Protein AF-A0A023B548-F1 (afdb_monomer)

Organism: Gregarina niphandrodes (NCBI:txid110365)

Solvent-accessible surface area (backbone atoms only — not comparable to full-atom values): 11388 Å² total; per-residue (Å²): 105,45,75,77,64,44,66,52,76,64,83,77,36,46,68,34,33,36,35,32,27,33,96,83,64,77,32,42,48,34,30,40,35,30,14,41,60,71,38,42,49,51,53,51,56,29,46,78,71,45,57,55,32,102,71,49,67,83,76,38,77,84,58,65,47,53,70,61,72,40,35,36,44,53,30,62,49,58,72,97,67,68,77,38,70,66,20,54,47,48,51,50,46,54,52,49,54,48,48,50,67,44,35,72,84,51,84,42,44,70,53,48,25,47,49,29,36,55,26,68,77,36,43,42,74,49,47,61,51,49,54,57,52,47,64,69,64,62,93,56,61,70,87,78,53,76,73,72,28,60,74,48,74,44,73,68,53,73,71,52,54,54,52,42,69,74,71,53,52,77,81,48,56,84,64,54,77,79,77,77,78,79,82,69,87,74,71,85,78,82,82,83,83,133

Foldseek 3Di:
DALVLDQDDQPQWDWKKFWWAFPVRLQIWIKTFTFHPVLVVVLVVCLVVVVLPPPNLVPCVVCLCSNVVRTSAIATDQPPNVDSPVNLLLVLVSLLVVVCVSCVVCPSQVSSQVRCCQHNVGGSVVSVVVNVCQCPPPPNPSVPTGHITGNDMGHDDPVRLVVCVVDGDPVCVVNRDDDDPPPPPPPVPPPDDD

Structure (mmCIF, N/CA/C/O backbone):
data_AF-A0A023B548-F1
#
_entry.id   AF-A0A023B548-F1
#
loop_
_atom_site.group_PDB
_atom_site.id
_atom_site.type_symbol
_atom_site.label_atom_id
_atom_site.label_alt_id
_atom_site.label_comp_id
_atom_site.label_asym_id
_atom_site.label_entity_id
_atom_site.label_seq_id
_atom_site.pdbx_PDB_ins_code
_atom_site.Cartn_x
_atom_site.Cartn_y
_atom_site.Cartn_z
_atom_site.occupancy
_atom_site.B_iso_or_equiv
_atom_site.auth_seq_id
_atom_site.auth_comp_id
_atom_site.auth_asym_id
_atom_site.auth_atom_id
_atom_site.pdbx_PDB_model_num
ATOM 1 N N . MET A 1 1 ? -2.877 -6.926 -6.737 1.00 80.69 1 MET A N 1
ATOM 2 C CA . MET A 1 1 ? -3.415 -7.750 -7.841 1.00 80.69 1 MET A CA 1
ATOM 3 C C . MET A 1 1 ? -2.734 -9.105 -7.750 1.00 80.69 1 MET A C 1
ATOM 5 O O . MET A 1 1 ? -1.600 -9.121 -7.300 1.00 80.69 1 MET A O 1
ATOM 9 N N . ASN A 1 2 ? -3.386 -10.214 -8.094 1.00 77.44 2 ASN A N 1
ATOM 10 C CA . ASN A 1 2 ? -2.701 -11.510 -8.198 1.00 77.44 2 ASN A CA 1
ATOM 11 C C . ASN A 1 2 ? -2.205 -11.763 -9.638 1.00 77.44 2 ASN A C 1
ATOM 13 O O . ASN A 1 2 ? -2.605 -11.056 -10.560 1.00 77.44 2 ASN A O 1
ATOM 17 N N . ALA A 1 3 ? -1.441 -12.837 -9.847 1.00 77.06 3 ALA A N 1
ATOM 18 C CA . ALA A 1 3 ? -0.967 -13.281 -11.167 1.00 77.06 3 ALA A CA 1
ATOM 19 C C . ALA A 1 3 ? -2.068 -13.804 -12.129 1.00 77.06 3 ALA A C 1
ATOM 21 O O . ALA A 1 3 ? -1.789 -14.544 -13.065 1.00 77.06 3 ALA A O 1
ATOM 22 N N . SER A 1 4 ? -3.339 -13.464 -11.891 1.00 82.19 4 SER A N 1
ATOM 23 C CA . SER A 1 4 ? -4.451 -13.703 -12.821 1.00 82.19 4 SER A CA 1
ATOM 24 C C . SER A 1 4 ? -5.255 -12.421 -13.084 1.00 82.19 4 SER A C 1
ATOM 26 O O . SER A 1 4 ? -6.464 -12.491 -13.303 1.00 82.19 4 SER A O 1
ATOM 28 N N . GLY A 1 5 ? -4.626 -11.249 -12.936 1.00 79.94 5 GLY A N 1
ATOM 29 C CA . GLY A 1 5 ? -5.240 -9.937 -13.160 1.00 79.94 5 GLY A CA 1
ATOM 30 C C . GLY A 1 5 ? -6.283 -9.494 -12.131 1.00 79.94 5 GLY A C 1
ATOM 31 O O . GLY A 1 5 ? -6.860 -8.417 -12.259 1.00 79.94 5 GLY A O 1
ATOM 32 N N . MET A 1 6 ? -6.564 -10.292 -11.097 1.00 84.38 6 MET A N 1
ATOM 33 C CA . MET A 1 6 ? -7.682 -10.036 -10.190 1.00 84.38 6 MET A CA 1
ATOM 34 C C . MET A 1 6 ? -7.261 -9.183 -8.989 1.00 84.38 6 MET A C 1
ATOM 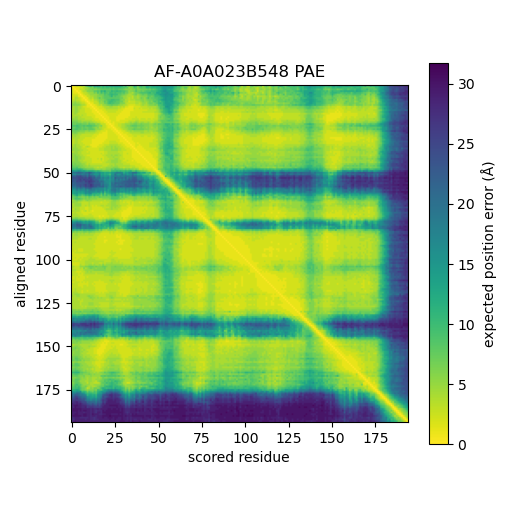36 O O . MET A 1 6 ? -6.262 -9.439 -8.307 1.00 84.38 6 MET A O 1
ATOM 40 N N . GLN A 1 7 ? -8.080 -8.180 -8.674 1.00 82.56 7 GLN A N 1
ATOM 41 C CA . GLN A 1 7 ? -8.043 -7.508 -7.376 1.00 82.56 7 GLN A CA 1
ATOM 42 C C . GLN A 1 7 ? -8.870 -8.310 -6.346 1.00 82.56 7 GLN A C 1
ATOM 44 O O . GLN A 1 7 ? -9.991 -8.714 -6.668 1.00 82.56 7 GLN A O 1
ATOM 49 N N . PRO A 1 8 ? -8.383 -8.540 -5.107 1.00 83.25 8 PRO A N 1
ATOM 50 C CA . PRO A 1 8 ? -9.154 -9.270 -4.099 1.00 83.25 8 PRO A CA 1
ATOM 51 C C . PRO A 1 8 ? -10.464 -8.551 -3.703 1.00 83.25 8 PRO A C 1
ATOM 53 O O . PRO A 1 8 ? -10.542 -7.319 -3.761 1.00 83.25 8 PRO A O 1
ATOM 56 N N . PRO A 1 9 ? -11.508 -9.290 -3.279 1.00 84.56 9 PRO A N 1
ATOM 57 C CA . PRO A 1 9 ? -12.831 -8.724 -3.027 1.00 84.56 9 PRO A CA 1
ATOM 58 C C . PRO A 1 9 ? -12.882 -7.883 -1.744 1.00 84.56 9 PRO A C 1
ATOM 60 O O . PRO A 1 9 ? -12.532 -8.351 -0.661 1.00 84.56 9 PRO A O 1
ATOM 63 N N . ILE A 1 10 ? -13.422 -6.667 -1.859 1.00 85.56 10 ILE A N 1
ATOM 64 C CA . ILE A 1 10 ? -13.516 -5.680 -0.768 1.00 85.56 10 ILE A CA 1
ATOM 65 C C . ILE A 1 10 ? -14.596 -5.989 0.289 1.00 85.56 10 ILE A C 1
ATOM 67 O O . ILE A 1 10 ? -14.531 -5.504 1.419 1.00 85.56 10 ILE A O 1
ATOM 71 N N . ARG A 1 11 ? -15.603 -6.811 -0.042 1.00 83.31 11 ARG A N 1
ATOM 72 C CA . ARG A 1 11 ? -16.736 -7.094 0.858 1.00 83.31 11 ARG A CA 1
ATOM 73 C C . ARG A 1 11 ? -16.274 -7.872 2.094 1.00 83.31 11 ARG A C 1
ATOM 75 O O . ARG A 1 11 ? -15.809 -9.001 1.979 1.00 83.31 11 ARG A O 1
ATOM 82 N N . GLY A 1 12 ? -16.485 -7.300 3.280 1.00 82.56 12 GLY A N 1
ATOM 83 C CA . GLY A 1 12 ? -16.121 -7.925 4.559 1.00 82.56 12 GLY A CA 1
ATOM 84 C C . GLY A 1 12 ? -14.680 -7.665 5.015 1.00 82.56 12 GLY A C 1
ATOM 85 O O . GLY A 1 12 ? -14.286 -8.169 6.072 1.00 82.56 12 GLY A O 1
ATOM 86 N N . CYS A 1 13 ? -13.919 -6.859 4.268 1.00 89.81 13 CYS A N 1
ATOM 87 C CA . CYS A 1 13 ? -12.628 -6.354 4.715 1.00 89.81 13 CYS A CA 1
ATOM 88 C C . CYS A 1 13 ? -12.755 -5.483 5.974 1.00 89.81 13 CYS A C 1
ATOM 90 O O . CYS A 1 13 ? -13.780 -4.85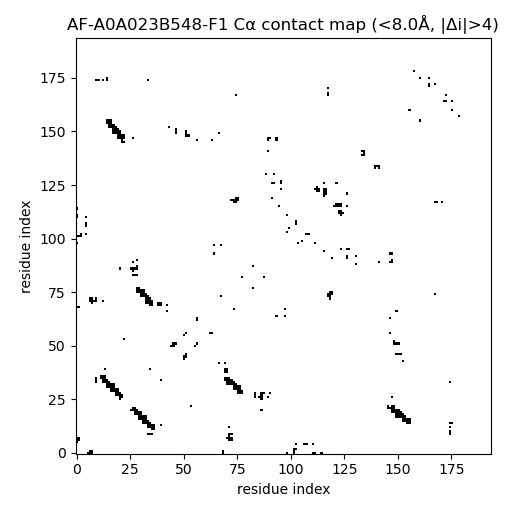5 6.232 1.00 89.81 13 CYS A O 1
ATOM 92 N N . GLN A 1 14 ? -11.680 -5.444 6.753 1.00 89.81 14 GLN A N 1
ATOM 93 C CA . GLN A 1 14 ? -11.435 -4.411 7.754 1.00 89.81 14 GLN A CA 1
ATOM 94 C C . GLN A 1 14 ? -10.556 -3.332 7.129 1.00 89.81 14 GLN A C 1
ATOM 96 O O . GLN A 1 14 ? -9.673 -3.657 6.334 1.00 89.81 14 GLN A O 1
ATOM 101 N N . VAL A 1 15 ? -10.777 -2.077 7.518 1.00 90.44 15 VAL A N 1
ATOM 102 C CA . VAL A 1 15 ? -9.909 -0.951 7.162 1.00 90.44 15 VAL A CA 1
ATOM 103 C C . VAL A 1 15 ? -9.006 -0.622 8.352 1.00 90.44 15 VAL A C 1
ATOM 105 O O . VAL A 1 15 ? -9.476 -0.527 9.490 1.00 90.44 15 VAL A O 1
ATOM 108 N N . MET A 1 16 ? -7.709 -0.470 8.097 1.00 91.94 16 MET A N 1
ATOM 109 C CA . MET A 1 16 ? -6.708 -0.021 9.069 1.00 91.94 16 MET A CA 1
ATOM 110 C C . MET A 1 16 ? -5.750 0.981 8.427 1.00 91.94 16 MET A C 1
ATOM 112 O O . MET A 1 16 ? -5.635 1.043 7.206 1.00 91.94 16 MET A O 1
ATOM 116 N N . LEU A 1 17 ? -5.039 1.733 9.261 1.00 93.00 17 LEU A N 1
ATOM 117 C CA . LEU A 1 17 ? -3.876 2.510 8.867 1.00 93.00 17 LEU A CA 1
ATOM 118 C C . LEU A 1 17 ? -2.614 1.728 9.243 1.00 93.00 17 LEU A C 1
ATOM 120 O O . LEU A 1 17 ? -2.437 1.357 10.405 1.00 93.00 17 LEU A O 1
ATOM 124 N N . LEU A 1 18 ? -1.737 1.496 8.273 1.00 92.25 18 LEU A N 1
ATOM 125 C CA . LEU A 1 18 ? -0.375 1.017 8.486 1.00 92.25 18 LEU A CA 1
ATOM 126 C C . LEU A 1 18 ? 0.587 2.203 8.428 1.00 92.25 18 LEU A C 1
ATOM 128 O O . LEU A 1 18 ? 0.431 3.079 7.578 1.00 92.25 18 LEU A O 1
ATOM 132 N N . SER A 1 19 ? 1.610 2.202 9.280 1.00 91.25 19 SER A N 1
ATOM 133 C CA . SER A 1 19 ? 2.809 3.019 9.063 1.00 91.25 19 SER A CA 1
ATOM 134 C C . SER A 1 19 ? 3.927 2.112 8.572 1.00 91.25 19 SER A C 1
ATOM 136 O O . SER A 1 19 ? 4.160 1.042 9.145 1.00 91.25 19 SER A O 1
ATOM 138 N N . LEU A 1 20 ? 4.607 2.539 7.514 1.00 90.12 20 LEU A N 1
ATOM 139 C CA . LEU A 1 20 ? 5.734 1.830 6.930 1.00 90.12 20 LEU A CA 1
ATOM 140 C C . LEU A 1 20 ? 7.000 2.673 7.062 1.00 90.12 20 LEU A C 1
ATOM 142 O O . LEU A 1 20 ? 6.945 3.902 6.946 1.00 90.12 20 LEU A O 1
ATOM 146 N N . SER A 1 21 ? 8.144 2.017 7.257 1.00 87.75 21 SER A N 1
ATOM 147 C CA . SER A 1 21 ? 9.435 2.695 7.177 1.00 87.75 21 SER A CA 1
ATOM 148 C C . SER A 1 21 ? 10.571 1.850 6.613 1.00 87.75 21 SER A C 1
ATOM 150 O O . SER A 1 21 ? 10.512 0.618 6.598 1.00 87.75 21 SER A O 1
ATOM 152 N N . ASP A 1 22 ? 11.629 2.532 6.180 1.00 84.75 22 ASP A N 1
ATOM 153 C CA . ASP A 1 22 ? 12.922 1.911 5.906 1.00 84.75 22 ASP A CA 1
ATOM 154 C C . ASP A 1 22 ? 13.722 1.670 7.202 1.00 84.75 22 ASP A C 1
ATOM 156 O O . ASP A 1 22 ? 13.307 2.028 8.312 1.00 84.75 22 ASP A O 1
ATOM 160 N N . ARG A 1 23 ? 14.883 1.017 7.070 1.00 79.25 23 ARG A N 1
ATOM 161 C CA . ARG A 1 23 ? 15.700 0.558 8.207 1.00 79.25 23 ARG A CA 1
ATOM 162 C C . ARG A 1 23 ? 16.244 1.683 9.094 1.00 79.25 23 ARG A C 1
ATOM 164 O O . ARG A 1 23 ? 16.473 1.436 10.284 1.00 79.25 23 ARG A O 1
ATOM 171 N N . THR A 1 24 ? 16.480 2.866 8.519 1.00 80.81 24 THR A N 1
ATOM 172 C CA . THR A 1 24 ? 17.022 4.060 9.193 1.00 80.81 24 THR A CA 1
ATOM 173 C C . THR A 1 24 ? 15.933 4.935 9.802 1.00 80.81 24 THR A C 1
ATOM 175 O O . THR A 1 24 ? 16.262 5.834 10.568 1.00 80.81 24 THR A O 1
ATOM 178 N N . GLU A 1 25 ? 14.657 4.658 9.508 1.00 82.88 25 GLU A N 1
ATOM 179 C CA . GLU A 1 25 ? 13.505 5.462 9.929 1.00 82.88 25 GLU A CA 1
ATOM 180 C C . GLU A 1 25 ? 13.495 6.901 9.376 1.00 82.88 25 GLU A C 1
ATOM 182 O O . GLU A 1 25 ? 12.694 7.729 9.804 1.00 82.88 25 GLU A O 1
ATOM 187 N N . GLU A 1 26 ? 14.323 7.182 8.370 1.00 83.75 26 GLU A N 1
ATOM 188 C CA . GLU A 1 26 ? 14.269 8.411 7.569 1.00 83.75 26 GLU A CA 1
ATOM 189 C C . GLU A 1 26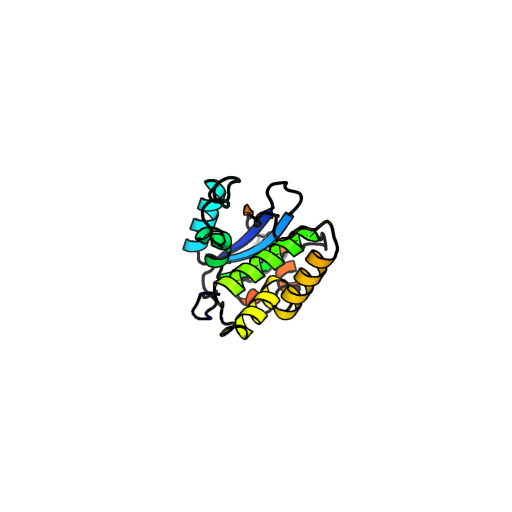 ? 13.115 8.310 6.562 1.00 83.75 26 GLU A C 1
ATOM 191 O O . GLU A 1 26 ? 12.306 9.225 6.399 1.00 83.75 26 GLU A O 1
ATOM 196 N N . ALA A 1 27 ? 13.051 7.155 5.896 1.00 87.62 27 ALA A N 1
ATOM 197 C CA . ALA A 1 27 ? 11.981 6.704 5.034 1.00 87.62 27 ALA A CA 1
ATOM 198 C C . ALA A 1 27 ? 10.683 6.425 5.808 1.00 87.62 27 ALA A C 1
ATOM 200 O O . ALA A 1 27 ? 10.592 5.322 6.329 1.00 87.62 27 ALA A O 1
ATOM 201 N N . LYS A 1 28 ? 9.696 7.330 5.923 1.00 89.56 28 LYS A N 1
ATOM 202 C CA . LYS A 1 28 ? 8.400 7.039 6.590 1.00 89.56 28 LYS A CA 1
ATOM 203 C C . LYS A 1 28 ? 7.197 7.438 5.740 1.00 89.56 28 LYS A C 1
ATOM 205 O O . LYS A 1 28 ? 7.160 8.550 5.229 1.00 89.56 28 LYS A O 1
ATOM 210 N N . VAL A 1 29 ? 6.202 6.554 5.644 1.00 91.94 29 VAL A N 1
ATOM 211 C CA . VAL A 1 29 ? 4.898 6.797 4.992 1.00 91.94 29 VAL A CA 1
ATOM 212 C C . VAL A 1 29 ? 3.770 6.106 5.756 1.00 91.94 29 VAL A C 1
ATOM 214 O O . VAL A 1 29 ? 4.013 5.227 6.587 1.00 91.94 29 VAL A O 1
ATOM 217 N N . GLN A 1 30 ? 2.526 6.462 5.443 1.00 93.25 30 GLN A N 1
ATOM 218 C CA . GLN A 1 30 ? 1.343 5.747 5.914 1.00 93.25 30 GLN A CA 1
ATOM 219 C C . GLN A 1 30 ? 0.515 5.232 4.736 1.00 93.25 30 GLN A C 1
ATOM 221 O O . GLN A 1 30 ? 0.486 5.833 3.664 1.00 93.25 30 GLN A O 1
ATOM 226 N N . PHE A 1 31 ? -0.169 4.112 4.947 1.00 93.38 31 PHE A N 1
ATOM 227 C CA . PHE A 1 31 ? -1.124 3.538 4.005 1.00 93.38 31 PHE A CA 1
ATOM 228 C C . PHE A 1 31 ? -2.415 3.198 4.736 1.00 93.38 31 PHE A C 1
ATOM 230 O O . PHE A 1 31 ? -2.398 2.447 5.712 1.00 93.38 31 PHE A O 1
ATOM 237 N N . VAL A 1 32 ? -3.547 3.689 4.239 1.00 93.19 32 VAL A N 1
ATOM 238 C CA . VAL A 1 32 ? -4.831 3.061 4.550 1.00 93.19 32 VAL A CA 1
ATOM 239 C C . VAL A 1 32 ? -4.901 1.765 3.750 1.00 93.19 32 VAL A C 1
ATOM 241 O O . VAL A 1 32 ? -4.629 1.746 2.551 1.00 93.19 32 VAL A O 1
ATOM 244 N N . VAL A 1 33 ? -5.242 0.666 4.414 1.00 93.00 33 VAL A N 1
ATOM 245 C CA .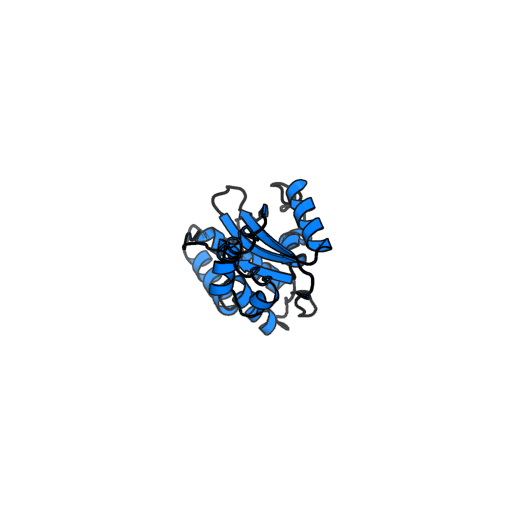 VAL A 1 33 ? -5.352 -0.660 3.803 1.00 93.00 33 VAL A CA 1
ATOM 246 C C . VAL A 1 33 ? -6.695 -1.290 4.130 1.00 93.00 33 VAL A C 1
ATOM 248 O O . VAL A 1 33 ? -7.197 -1.173 5.249 1.00 93.00 33 VAL A O 1
ATOM 251 N N . ALA A 1 34 ? -7.264 -1.993 3.156 1.00 92.31 34 ALA A N 1
ATOM 252 C CA . ALA A 1 34 ? -8.455 -2.807 3.328 1.00 92.31 34 ALA A CA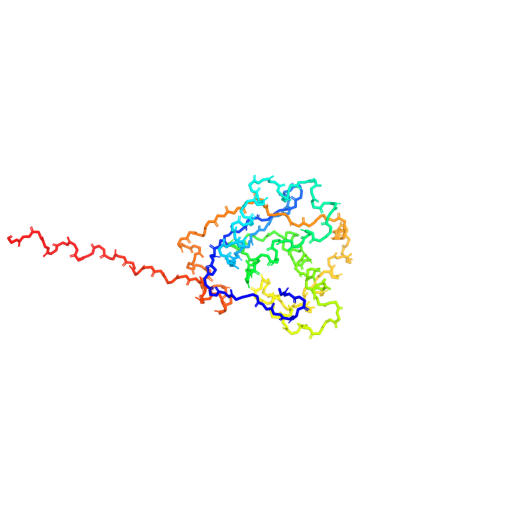 1
ATOM 253 C C . ALA A 1 34 ? -8.102 -4.271 3.073 1.00 92.31 34 ALA A C 1
ATOM 255 O O . ALA A 1 34 ? -7.708 -4.626 1.962 1.00 92.31 34 ALA A O 1
ATOM 256 N N . ALA A 1 35 ? -8.259 -5.130 4.080 1.00 90.94 35 ALA A N 1
ATOM 257 C CA . ALA A 1 35 ? -7.941 -6.554 3.977 1.00 90.94 35 ALA A CA 1
ATOM 258 C C . ALA A 1 35 ? -8.995 -7.429 4.663 1.00 90.94 35 ALA A C 1
ATOM 260 O O . ALA A 1 35 ? -9.585 -7.056 5.680 1.00 90.94 35 ALA A O 1
ATOM 261 N N . GLN A 1 36 ? -9.214 -8.626 4.121 1.00 89.81 36 GLN A N 1
ATOM 262 C CA . GLN A 1 36 ? -10.108 -9.631 4.700 1.00 89.81 36 GLN A CA 1
ATOM 263 C C . GLN A 1 36 ? -9.661 -9.996 6.122 1.00 89.81 36 GLN A C 1
ATOM 265 O O . GLN A 1 36 ? -8.467 -10.149 6.366 1.00 89.81 36 GLN A O 1
ATOM 270 N N . LYS A 1 37 ? -10.596 -10.202 7.064 1.00 88.56 37 LYS A N 1
ATOM 271 C CA . LYS A 1 37 ? -10.291 -10.362 8.510 1.00 88.56 37 LYS A CA 1
ATOM 272 C C . LYS A 1 37 ? -9.161 -11.361 8.823 1.00 88.56 37 LYS A C 1
ATOM 274 O O . LYS A 1 37 ? -8.341 -11.124 9.706 1.00 88.56 37 LYS A O 1
ATOM 279 N N . LYS A 1 38 ? -9.093 -12.475 8.082 1.00 89.00 38 LYS A N 1
ATOM 280 C CA . LYS A 1 38 ? -8.044 -13.504 8.221 1.00 89.00 38 LYS A CA 1
ATOM 281 C C . LYS A 1 38 ? -6.668 -13.028 7.724 1.00 89.00 38 LYS A C 1
ATOM 283 O O . LYS A 1 38 ? -5.664 -13.366 8.342 1.00 89.00 38 LYS A O 1
ATOM 288 N N . ALA A 1 39 ? -6.630 -12.255 6.641 1.00 87.25 39 ALA A N 1
ATOM 289 C CA . ALA A 1 39 ? -5.417 -11.645 6.097 1.00 87.25 39 ALA A CA 1
ATOM 290 C C . ALA A 1 39 ? -4.937 -10.486 6.989 1.00 87.25 39 ALA A C 1
ATOM 292 O O . ALA A 1 39 ? -3.765 -10.428 7.345 1.00 87.25 39 ALA A O 1
ATOM 293 N N . MET A 1 40 ? -5.862 -9.649 7.476 1.00 88.06 40 MET A N 1
ATOM 294 C CA . MET A 1 40 ? -5.552 -8.584 8.436 1.00 88.06 40 MET A CA 1
ATOM 295 C C . MET A 1 40 ? -4.961 -9.144 9.741 1.00 88.06 40 MET A C 1
ATOM 297 O O . MET A 1 40 ? -3.958 -8.630 10.228 1.00 88.06 40 MET A O 1
ATOM 301 N N . LYS A 1 41 ? -5.508 -10.252 10.273 1.00 88.06 41 LYS A N 1
ATOM 302 C CA . LYS A 1 41 ? -4.936 -10.935 11.448 1.00 88.06 41 LYS A CA 1
ATOM 303 C C . LYS A 1 41 ? -3.523 -11.474 11.189 1.00 88.06 41 LYS A C 1
ATOM 305 O O . LYS A 1 41 ? -2.672 -11.323 12.056 1.00 88.06 41 LYS A O 1
ATOM 310 N N . LYS A 1 42 ? -3.253 -12.058 10.010 1.00 85.44 42 LYS A N 1
ATOM 311 C CA . LYS A 1 42 ? -1.887 -12.463 9.623 1.00 85.44 42 LYS A CA 1
ATOM 312 C C . LYS A 1 42 ? -0.928 -11.271 9.612 1.00 85.44 42 LYS A C 1
ATOM 314 O O . LYS A 1 42 ? 0.169 -11.393 10.140 1.00 85.44 42 LYS A O 1
ATOM 319 N N . LEU A 1 43 ? -1.340 -10.149 9.019 1.00 84.12 43 LEU A N 1
ATOM 320 C CA . LEU A 1 43 ? -0.520 -8.941 8.906 1.00 84.12 43 LEU A CA 1
ATOM 321 C C . LEU A 1 43 ? -0.205 -8.357 10.291 1.00 84.12 43 LEU A C 1
ATOM 323 O O . LEU A 1 43 ? 0.954 -8.071 10.572 1.00 84.12 43 LEU A O 1
ATOM 327 N N . ILE A 1 44 ? -1.200 -8.274 11.181 1.00 85.19 44 ILE A N 1
ATOM 328 C CA . ILE A 1 44 ? -1.012 -7.892 12.592 1.00 85.19 44 ILE A CA 1
ATOM 329 C C . ILE A 1 44 ? -0.013 -8.830 13.281 1.00 85.19 44 ILE A C 1
ATOM 331 O O . ILE A 1 44 ? 1.004 -8.366 13.789 1.00 85.19 44 ILE A O 1
ATOM 335 N N . GLU A 1 45 ? -0.238 -10.147 13.220 1.00 85.50 45 GLU A N 1
ATOM 336 C CA . GLU A 1 45 ? 0.669 -11.137 13.815 1.00 85.50 45 GLU A CA 1
ATOM 337 C C . GLU A 1 45 ? 2.094 -11.070 13.234 1.00 85.50 45 GLU A C 1
ATOM 339 O O . GLU A 1 45 ? 3.054 -11.393 13.932 1.00 85.50 45 GLU A O 1
ATOM 344 N N . ALA A 1 46 ? 2.250 -10.674 11.967 1.00 80.00 46 ALA A N 1
ATOM 345 C CA . ALA A 1 46 ? 3.548 -10.477 11.328 1.00 80.00 46 ALA A CA 1
ATOM 346 C C . ALA A 1 46 ? 4.247 -9.192 11.806 1.00 80.00 46 ALA A C 1
ATOM 348 O O . ALA A 1 46 ? 5.462 -9.212 11.985 1.00 80.00 46 ALA A O 1
ATOM 349 N N . VAL A 1 47 ? 3.520 -8.105 12.087 1.00 80.69 47 VAL A N 1
ATOM 350 C CA . VAL A 1 47 ? 4.100 -6.916 12.742 1.00 80.69 47 VAL A CA 1
ATOM 351 C C . VAL A 1 47 ? 4.504 -7.251 14.183 1.00 80.69 47 VAL A C 1
ATOM 353 O O . VAL A 1 47 ? 5.661 -7.063 14.553 1.00 80.69 47 VAL A O 1
ATOM 356 N N . GLU A 1 48 ? 3.593 -7.826 14.976 1.00 81.81 48 GLU A N 1
ATOM 357 C CA . GLU A 1 48 ? 3.803 -8.142 16.401 1.00 81.81 48 GLU A CA 1
ATOM 358 C C . GLU A 1 48 ? 4.990 -9.088 16.651 1.00 81.81 48 GLU A C 1
ATOM 360 O O . GLU A 1 48 ? 5.746 -8.904 17.604 1.00 81.81 48 GLU A O 1
ATOM 365 N N . LYS A 1 49 ? 5.183 -10.099 15.793 1.00 77.12 49 LYS A N 1
ATOM 366 C CA . LYS A 1 49 ? 6.286 -11.073 15.914 1.00 77.12 49 LYS A CA 1
ATOM 367 C C . LYS A 1 49 ? 7.613 -10.573 15.335 1.00 77.12 49 LYS A C 1
ATOM 369 O O . LYS A 1 49 ? 8.597 -11.309 15.375 1.00 77.12 49 LYS A O 1
ATOM 374 N N . GLY A 1 50 ? 7.650 -9.379 14.741 1.00 66.50 50 GLY A N 1
ATOM 375 C CA . GLY A 1 50 ? 8.803 -8.928 13.964 1.00 66.50 50 GLY A CA 1
ATOM 376 C C . GLY A 1 50 ? 9.035 -9.763 12.696 1.00 66.50 50 GLY A C 1
ATOM 377 O O . GLY A 1 50 ? 10.175 -9.959 12.288 1.00 66.50 50 GLY A O 1
ATOM 378 N N . GLY A 1 51 ? 7.975 -10.251 12.050 1.00 53.94 51 GLY A N 1
ATOM 379 C CA . GLY A 1 51 ? 8.042 -10.881 10.726 1.00 53.94 51 GLY A CA 1
ATOM 380 C C . GLY A 1 51 ? 8.591 -9.935 9.651 1.00 53.94 51 GLY A C 1
ATOM 381 O O . GLY A 1 51 ? 9.351 -10.371 8.792 1.00 53.94 51 GLY A O 1
ATOM 382 N N . PHE A 1 52 ? 8.321 -8.630 9.778 1.00 56.78 52 PHE A N 1
ATOM 383 C CA . PHE A 1 52 ? 8.939 -7.556 8.983 1.00 56.78 52 PHE A CA 1
ATOM 384 C C . PHE A 1 52 ? 10.232 -6.982 9.613 1.00 56.78 52 PHE A C 1
ATOM 386 O O . PHE A 1 52 ? 10.650 -5.878 9.274 1.00 56.78 52 PHE A O 1
ATOM 393 N N . SER A 1 53 ? 10.855 -7.675 10.576 1.00 48.59 53 SER A N 1
ATOM 394 C CA . SER A 1 53 ? 12.050 -7.175 11.276 1.00 48.59 53 SER A CA 1
ATOM 395 C C . SER A 1 53 ? 13.279 -7.088 10.364 1.00 48.59 53 SER A C 1
ATOM 397 O O . SER A 1 53 ? 13.399 -7.801 9.368 1.00 48.59 53 SER A O 1
ATOM 399 N N . LYS A 1 54 ? 14.247 -6.255 10.773 1.00 48.59 54 LYS A N 1
ATOM 400 C CA . LYS A 1 54 ? 15.468 -5.815 10.060 1.00 48.59 54 LYS A CA 1
ATOM 401 C C . LYS A 1 54 ? 16.494 -6.934 9.731 1.00 48.59 54 LYS A C 1
ATOM 403 O O . LYS A 1 54 ? 17.684 -6.660 9.599 1.00 48.59 54 LYS A O 1
ATOM 408 N N . LYS A 1 55 ? 16.063 -8.200 9.658 1.00 39.88 55 LYS A N 1
ATOM 409 C CA . LYS A 1 55 ? 16.845 -9.390 9.267 1.00 39.88 55 LYS A CA 1
ATOM 410 C C . LYS A 1 55 ? 16.092 -10.406 8.393 1.00 39.88 55 LYS A C 1
ATOM 412 O O . LYS A 1 55 ? 16.762 -11.229 7.780 1.00 39.88 55 LYS A O 1
ATOM 417 N N . SER A 1 56 ? 14.756 -10.402 8.339 1.00 41.47 56 SER A N 1
ATOM 418 C CA . SER A 1 56 ? 13.984 -11.388 7.555 1.00 41.47 56 SER A CA 1
ATOM 419 C C . SER A 1 56 ? 13.844 -10.983 6.086 1.00 41.47 56 SER A C 1
ATOM 421 O O . SER A 1 56 ? 14.110 -11.791 5.203 1.00 41.47 56 SER A O 1
ATOM 423 N N . ALA A 1 57 ? 13.520 -9.714 5.822 1.00 43.09 57 ALA A N 1
ATOM 424 C CA . ALA A 1 57 ? 13.280 -9.175 4.476 1.00 43.09 57 ALA A CA 1
ATOM 425 C C . ALA A 1 57 ? 14.508 -9.163 3.531 1.00 43.09 57 ALA A C 1
ATOM 427 O O . ALA A 1 57 ? 14.376 -8.792 2.370 1.00 43.09 57 ALA A O 1
ATOM 428 N N . LEU A 1 58 ? 15.693 -9.556 4.015 1.00 38.41 58 LEU A N 1
ATOM 429 C CA . LEU A 1 58 ? 16.941 -9.652 3.241 1.00 38.41 58 LEU A CA 1
ATOM 430 C C . LEU A 1 58 ? 17.266 -11.079 2.755 1.00 38.41 58 LEU A C 1
ATOM 432 O O . LEU A 1 58 ? 18.293 -11.272 2.112 1.00 38.41 58 LEU A O 1
ATOM 436 N N . LEU A 1 59 ? 16.456 -12.085 3.109 1.00 40.66 59 LEU A N 1
ATOM 437 C CA . LEU A 1 59 ? 16.767 -13.507 2.880 1.00 40.66 59 LEU A CA 1
ATOM 438 C C . LEU A 1 59 ? 15.659 -14.283 2.149 1.00 40.66 59 LEU A C 1
ATOM 440 O O . LEU A 1 59 ? 15.777 -15.494 1.982 1.00 40.66 59 LEU A O 1
ATOM 444 N N . ASP A 1 60 ? 14.573 -13.613 1.766 1.00 53.12 60 ASP A N 1
ATOM 445 C CA . ASP A 1 60 ? 13.331 -14.260 1.341 1.00 53.12 60 ASP A CA 1
ATOM 446 C C . ASP A 1 60 ? 12.579 -13.333 0.367 1.00 53.12 60 ASP A C 1
ATOM 448 O O . ASP A 1 60 ? 11.729 -12.536 0.769 1.00 53.12 60 ASP A O 1
ATOM 452 N N . GLU A 1 61 ? 12.964 -13.366 -0.915 1.00 54.50 61 GLU A N 1
ATOM 453 C CA . GLU A 1 61 ? 12.434 -12.452 -1.943 1.00 54.50 61 GLU A CA 1
ATOM 454 C C . GLU A 1 61 ? 10.920 -12.612 -2.145 1.00 54.50 61 GLU A C 1
ATOM 456 O O . GLU A 1 61 ? 10.229 -11.614 -2.347 1.00 54.50 61 GLU A O 1
ATOM 461 N N . GLU A 1 62 ? 10.386 -13.830 -1.976 1.00 54.12 62 GLU A N 1
ATOM 462 C CA . GLU A 1 62 ? 8.940 -14.107 -1.991 1.00 54.12 62 GLU A CA 1
ATOM 463 C C . GLU A 1 62 ? 8.186 -13.239 -0.966 1.00 54.12 62 GLU A C 1
ATOM 465 O O . GLU A 1 62 ? 7.100 -12.736 -1.246 1.00 54.12 62 GLU A O 1
ATOM 470 N N . LYS A 1 63 ? 8.784 -12.988 0.208 1.00 62.91 63 LYS A N 1
ATOM 471 C CA . LYS A 1 63 ? 8.166 -12.200 1.291 1.00 62.91 63 LYS A CA 1
ATOM 472 C C . LYS A 1 63 ? 8.371 -10.694 1.162 1.00 62.91 63 LYS A C 1
ATOM 474 O O . LYS A 1 63 ? 7.842 -9.950 1.989 1.00 62.91 63 LYS A O 1
ATOM 479 N N . ARG A 1 64 ? 9.077 -10.198 0.135 1.00 66.75 64 ARG A N 1
ATOM 480 C CA . ARG A 1 64 ? 9.257 -8.745 -0.074 1.00 66.75 64 ARG A CA 1
ATOM 481 C C . ARG A 1 64 ? 7.915 -8.011 -0.204 1.00 66.75 64 ARG A C 1
ATOM 483 O O . ARG A 1 64 ? 7.803 -6.864 0.226 1.00 66.75 64 ARG A O 1
ATOM 490 N N . PHE A 1 65 ? 6.896 -8.677 -0.751 1.00 73.69 65 PHE A N 1
ATOM 491 C CA . PHE A 1 65 ? 5.583 -8.092 -1.041 1.00 73.69 65 PHE A CA 1
ATOM 492 C C . PHE A 1 65 ? 4.428 -8.667 -0.195 1.00 73.69 65 PHE A C 1
ATOM 494 O O . PHE A 1 65 ? 3.272 -8.318 -0.432 1.00 73.69 65 PHE A O 1
ATOM 501 N N . ASP A 1 66 ? 4.729 -9.465 0.841 1.00 75.19 66 ASP A N 1
ATOM 502 C CA . ASP A 1 66 ? 3.771 -10.196 1.703 1.00 75.19 66 ASP A CA 1
ATOM 503 C C . ASP A 1 66 ? 2.562 -9.342 2.149 1.00 75.19 66 ASP A C 1
ATOM 505 O O . ASP A 1 66 ? 1.417 -9.804 2.187 1.00 75.19 66 ASP A O 1
ATOM 509 N N . TRP A 1 67 ? 2.812 -8.070 2.493 1.00 81.94 67 TRP A N 1
ATOM 510 C CA . TRP A 1 67 ? 1.786 -7.142 2.975 1.00 81.94 67 TRP A CA 1
ATOM 511 C C . TRP A 1 67 ? 0.871 -6.620 1.857 1.00 81.94 67 TRP A C 1
ATOM 513 O O . TRP A 1 67 ? -0.327 -6.461 2.099 1.00 81.94 67 TRP A O 1
ATOM 523 N N . PHE A 1 68 ? 1.391 -6.410 0.641 1.00 85.38 68 PHE A N 1
ATOM 524 C CA . PHE A 1 68 ? 0.580 -6.055 -0.525 1.00 85.38 68 PHE A CA 1
ATOM 525 C C . PHE A 1 68 ? -0.356 -7.209 -0.909 1.00 85.38 68 PHE A C 1
ATOM 527 O O . PHE A 1 68 ? -1.511 -6.962 -1.253 1.00 85.38 68 PHE A O 1
ATOM 534 N N . GLU A 1 69 ? 0.101 -8.463 -0.812 1.00 83.56 69 GLU A N 1
ATOM 535 C CA . GLU A 1 69 ? -0.723 -9.644 -1.112 1.00 83.56 69 GLU A CA 1
ATOM 536 C C . GLU A 1 69 ? -1.871 -9.855 -0.116 1.00 83.56 69 GLU A C 1
ATOM 538 O O . GLU A 1 69 ? -2.966 -10.266 -0.505 1.00 83.56 69 GLU A O 1
ATOM 543 N N . GLN A 1 70 ? -1.664 -9.548 1.173 1.00 83.75 70 GLN A N 1
ATOM 544 C CA . GLN A 1 70 ? -2.754 -9.596 2.158 1.00 83.75 70 GLN A CA 1
ATOM 545 C C . GLN A 1 70 ? -3.837 -8.526 1.891 1.00 83.75 70 GLN A C 1
ATOM 547 O O . GLN A 1 70 ? -4.965 -8.668 2.377 1.00 83.75 70 GLN A O 1
ATOM 552 N N . CYS A 1 71 ? -3.522 -7.456 1.152 1.00 89.06 71 CYS A N 1
ATOM 553 C CA . CYS A 1 71 ? -4.404 -6.307 0.959 1.00 89.06 71 CYS A CA 1
ATOM 554 C C . CYS A 1 71 ? -5.319 -6.445 -0.269 1.00 89.06 71 CYS A C 1
ATOM 556 O O . CYS A 1 71 ? -4.913 -6.790 -1.374 1.00 89.06 71 CYS A O 1
ATOM 558 N N . SER A 1 72 ? -6.597 -6.117 -0.074 1.00 89.38 72 SER A N 1
ATOM 559 C CA . SER A 1 72 ? -7.613 -6.028 -1.133 1.00 89.38 72 SER A CA 1
ATOM 560 C C . SER A 1 72 ? -7.665 -4.640 -1.774 1.00 89.38 72 SER A C 1
ATOM 562 O O . SER A 1 72 ? -7.995 -4.537 -2.953 1.00 89.38 72 SER A O 1
ATOM 564 N N . ARG A 1 73 ? -7.322 -3.594 -1.005 1.00 91.25 73 ARG A N 1
ATOM 565 C CA . ARG A 1 73 ? -6.982 -2.236 -1.463 1.00 91.25 73 ARG A CA 1
ATOM 566 C C . ARG A 1 73 ? -5.920 -1.616 -0.557 1.00 91.25 73 ARG A C 1
ATOM 568 O O . ARG A 1 73 ? -5.849 -1.956 0.626 1.00 91.25 73 ARG A O 1
ATOM 575 N N . ILE A 1 74 ? -5.144 -0.693 -1.117 1.00 93.25 74 ILE A N 1
ATOM 576 C CA . ILE A 1 74 ? -4.184 0.174 -0.421 1.00 93.25 74 ILE A CA 1
ATOM 577 C C . ILE A 1 74 ? -4.379 1.617 -0.917 1.00 93.25 74 ILE A C 1
ATOM 579 O O . ILE A 1 74 ? -4.827 1.811 -2.044 1.00 93.25 74 ILE A O 1
ATOM 583 N N . PHE A 1 75 ? -4.086 2.612 -0.085 1.00 92.19 75 PHE A N 1
ATOM 584 C CA . PHE A 1 75 ? -4.131 4.035 -0.431 1.00 92.19 75 PHE A CA 1
ATOM 585 C C . PHE A 1 75 ? -3.096 4.787 0.407 1.00 92.19 75 PHE A C 1
ATOM 587 O O . PHE A 1 75 ? -3.123 4.710 1.637 1.00 92.19 75 PHE A O 1
ATOM 594 N N . MET A 1 76 ? -2.158 5.471 -0.245 1.00 92.69 76 MET A N 1
ATOM 595 C CA . MET A 1 76 ? -1.085 6.210 0.418 1.00 92.69 76 MET A CA 1
ATOM 596 C C . MET A 1 76 ? -1.667 7.431 1.135 1.00 92.69 76 MET A C 1
ATOM 598 O O . MET A 1 76 ? -2.305 8.287 0.525 1.00 92.69 76 MET A O 1
ATOM 602 N N . TRP A 1 77 ? -1.470 7.492 2.449 1.00 89.88 77 TRP A N 1
ATOM 603 C CA . TRP A 1 77 ? -2.096 8.475 3.323 1.00 89.88 77 TRP A CA 1
ATOM 604 C C . TRP A 1 77 ? -1.096 9.554 3.726 1.00 89.88 77 TRP A C 1
ATOM 606 O O . TRP A 1 77 ? -0.193 9.306 4.523 1.00 89.88 77 TRP A O 1
ATOM 616 N N . THR A 1 78 ? -1.295 10.761 3.196 1.00 83.69 78 THR A N 1
ATOM 617 C CA . THR A 1 78 ? -0.478 11.945 3.501 1.00 83.69 78 THR A CA 1
ATOM 618 C C . THR A 1 78 ? -1.355 13.005 4.183 1.00 83.69 78 THR A C 1
ATOM 620 O O . THR A 1 78 ? -1.778 13.974 3.542 1.00 83.69 78 THR A O 1
ATOM 623 N N . PRO A 1 79 ? -1.714 12.825 5.471 1.00 69.12 79 PRO A N 1
ATOM 624 C CA . PRO A 1 79 ? -2.566 13.772 6.178 1.00 69.12 79 PRO A CA 1
ATOM 625 C C . PRO A 1 79 ? -1.884 15.144 6.262 1.00 69.12 79 PRO A C 1
ATOM 627 O O . PRO A 1 79 ? -0.678 15.243 6.464 1.00 69.12 79 PRO A O 1
ATOM 630 N N . LEU A 1 80 ? -2.672 16.211 6.099 1.00 65.12 80 LEU A N 1
ATOM 631 C CA . LEU A 1 80 ? -2.236 17.615 6.206 1.00 65.12 80 LEU A CA 1
ATOM 632 C C . LEU A 1 80 ? -1.109 18.053 5.238 1.00 65.12 80 LEU A C 1
ATOM 634 O O . LEU A 1 80 ? -0.662 19.193 5.320 1.00 65.12 80 LEU A O 1
ATOM 638 N N . GLY A 1 81 ? -0.697 17.204 4.290 1.00 62.19 81 GLY A N 1
ATOM 639 C CA . GLY A 1 81 ? 0.369 17.514 3.333 1.00 62.19 81 GLY A CA 1
ATOM 640 C C . GLY A 1 81 ? 1.793 17.311 3.865 1.00 62.19 81 GLY A C 1
ATOM 641 O O . GLY A 1 81 ? 2.729 17.842 3.271 1.00 62.19 81 GLY A O 1
ATOM 642 N N . GLU A 1 82 ? 1.976 16.549 4.950 1.00 67.19 82 GLU A N 1
ATOM 643 C CA . GLU A 1 82 ? 3.299 16.155 5.461 1.00 67.19 82 GLU A CA 1
ATOM 644 C C . GLU A 1 82 ? 3.978 15.130 4.528 1.00 67.19 82 GLU A C 1
ATOM 646 O O . GLU A 1 82 ? 3.982 13.926 4.787 1.00 67.19 82 GLU A O 1
ATOM 651 N N . SER A 1 83 ? 4.531 15.595 3.404 1.00 72.62 83 SER A N 1
ATOM 652 C CA . SER A 1 83 ? 5.182 14.733 2.413 1.00 72.62 83 SER A CA 1
ATOM 653 C C . SER A 1 83 ? 6.585 14.292 2.838 1.00 72.62 83 SER A C 1
ATOM 655 O O . SER A 1 83 ? 7.472 15.100 3.124 1.00 72.62 83 SER A O 1
ATOM 657 N N . ASN A 1 84 ? 6.824 12.980 2.812 1.00 83.56 84 ASN A N 1
ATOM 658 C CA . ASN A 1 84 ? 8.162 12.405 2.928 1.00 83.56 84 ASN A CA 1
ATOM 659 C C . ASN A 1 84 ? 8.611 11.937 1.542 1.00 83.56 84 ASN A C 1
ATOM 661 O O . ASN A 1 84 ? 8.350 10.804 1.141 1.00 83.56 84 ASN A O 1
ATOM 665 N N . THR A 1 85 ? 9.284 12.816 0.798 1.00 86.94 85 THR A N 1
ATOM 666 C CA . THR A 1 85 ? 9.540 12.639 -0.641 1.00 86.94 85 THR A CA 1
ATOM 667 C C . THR A 1 85 ? 10.189 11.303 -1.005 1.00 86.94 85 THR A C 1
ATOM 669 O O . THR A 1 85 ? 9.738 10.650 -1.948 1.00 86.94 85 THR A O 1
ATOM 672 N N . MET A 1 86 ? 11.232 10.858 -0.288 1.00 86.94 86 MET A N 1
ATOM 673 C CA . MET A 1 86 ? 11.847 9.559 -0.603 1.00 86.94 86 MET A CA 1
ATOM 674 C C . MET A 1 86 ? 11.108 8.379 0.049 1.00 86.94 86 MET A C 1
ATOM 676 O O . MET A 1 86 ? 11.198 7.276 -0.473 1.00 86.94 86 MET A O 1
ATOM 680 N N . GLY A 1 87 ? 10.277 8.600 1.075 1.00 88.38 87 GLY A N 1
ATOM 681 C CA . GLY A 1 87 ? 9.281 7.621 1.533 1.00 88.38 87 GLY A CA 1
ATOM 682 C C . GLY A 1 87 ? 8.230 7.323 0.468 1.00 88.38 87 GLY A C 1
ATOM 683 O O . GLY A 1 87 ? 8.055 6.169 0.087 1.00 88.38 87 GLY A O 1
ATOM 684 N N . GLU A 1 88 ? 7.602 8.360 -0.086 1.00 90.62 88 GLU A N 1
ATOM 685 C CA . GLU A 1 88 ? 6.675 8.253 -1.220 1.00 90.62 88 GLU A CA 1
ATOM 686 C C . GLU A 1 88 ? 7.356 7.608 -2.438 1.00 90.62 88 GLU A C 1
ATOM 688 O O . GLU A 1 88 ? 6.752 6.805 -3.147 1.00 90.62 88 GLU A O 1
ATOM 693 N N . THR A 1 89 ? 8.637 7.915 -2.671 1.00 89.56 89 THR A N 1
ATOM 694 C CA . THR A 1 89 ? 9.425 7.326 -3.767 1.00 89.56 89 THR A CA 1
ATOM 695 C C . THR A 1 89 ? 9.702 5.837 -3.554 1.00 89.56 89 THR A C 1
ATOM 697 O O . THR A 1 89 ? 9.511 5.058 -4.486 1.00 89.56 89 THR A O 1
ATOM 700 N N . LEU A 1 90 ? 10.099 5.414 -2.349 1.00 89.12 90 LEU A N 1
ATOM 701 C CA . LEU A 1 90 ? 10.281 3.996 -2.017 1.00 89.12 90 LEU A CA 1
ATOM 702 C C . LEU A 1 90 ? 8.946 3.236 -2.072 1.00 89.12 90 LEU A C 1
ATOM 704 O O . LEU A 1 90 ? 8.905 2.129 -2.596 1.00 89.12 90 LEU A O 1
ATOM 708 N N . ALA A 1 91 ? 7.842 3.849 -1.634 1.00 90.62 91 ALA A N 1
ATOM 709 C CA . ALA A 1 91 ? 6.503 3.270 -1.733 1.00 90.62 91 ALA A CA 1
ATOM 710 C C . ALA A 1 91 ? 6.042 3.095 -3.191 1.00 90.62 91 ALA A C 1
ATOM 712 O O . ALA A 1 91 ? 5.539 2.035 -3.561 1.00 90.62 91 ALA A O 1
ATOM 713 N N . MET A 1 92 ? 6.266 4.105 -4.040 1.00 92.38 92 MET A N 1
ATOM 714 C CA . MET A 1 92 ? 6.021 4.017 -5.484 1.00 92.38 92 MET A CA 1
ATOM 715 C C . MET A 1 92 ? 6.908 2.964 -6.165 1.00 92.38 92 MET A C 1
ATOM 717 O O . MET A 1 92 ? 6.427 2.272 -7.061 1.00 92.38 92 MET A O 1
ATOM 721 N N . ARG A 1 93 ? 8.173 2.809 -5.744 1.00 90.56 93 ARG A N 1
ATOM 722 C CA . ARG A 1 93 ? 9.054 1.728 -6.215 1.00 90.56 93 ARG A CA 1
ATOM 723 C C . ARG A 1 93 ? 8.519 0.364 -5.798 1.00 90.56 93 ARG A C 1
ATOM 725 O O . ARG A 1 93 ? 8.339 -0.483 -6.657 1.00 90.56 93 ARG A O 1
ATOM 732 N N . ASP A 1 94 ? 8.254 0.145 -4.514 1.00 89.56 94 ASP A N 1
ATOM 733 C CA . ASP A 1 94 ? 7.857 -1.175 -4.014 1.00 89.56 94 ASP A CA 1
ATOM 734 C C . ASP A 1 94 ? 6.490 -1.612 -4.576 1.00 89.56 94 ASP A C 1
ATOM 736 O O . ASP A 1 94 ? 6.302 -2.795 -4.852 1.00 89.56 94 ASP A O 1
ATOM 740 N N . LEU A 1 95 ? 5.577 -0.669 -4.854 1.00 91.94 95 LEU A N 1
ATOM 741 C CA . LEU A 1 95 ? 4.336 -0.939 -5.590 1.00 91.94 95 LEU A CA 1
ATOM 742 C C . LEU A 1 95 ? 4.583 -1.278 -7.071 1.00 91.94 95 LEU A C 1
ATOM 744 O O . LEU A 1 95 ? 3.983 -2.221 -7.586 1.00 91.94 95 LEU A O 1
ATOM 748 N N . LYS A 1 96 ? 5.463 -0.537 -7.761 1.00 92.19 96 LYS A N 1
ATOM 749 C CA . LYS A 1 96 ? 5.867 -0.832 -9.148 1.00 92.19 96 LYS A CA 1
ATOM 750 C C . LYS A 1 96 ? 6.495 -2.223 -9.243 1.00 92.19 96 LYS A C 1
ATOM 752 O O . LYS A 1 96 ? 6.096 -3.004 -10.100 1.00 92.19 96 LYS A O 1
ATOM 757 N N . ASP A 1 97 ? 7.466 -2.511 -8.381 1.00 90.31 97 ASP A N 1
ATOM 758 C CA . ASP A 1 97 ? 8.206 -3.772 -8.357 1.00 90.31 97 ASP A CA 1
ATOM 759 C C . ASP A 1 9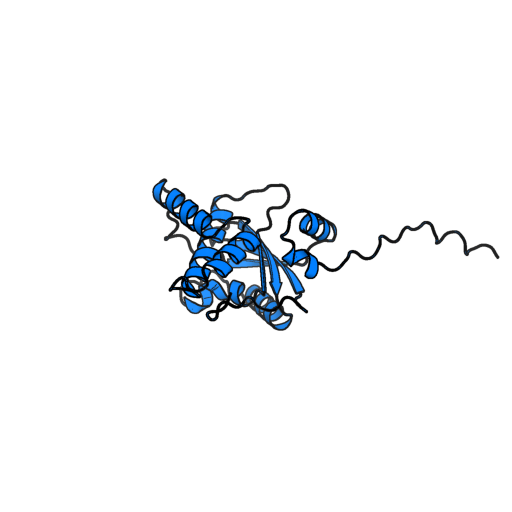7 ? 7.267 -4.954 -8.069 1.00 90.31 97 ASP A C 1
ATOM 761 O O . ASP A 1 97 ? 7.384 -5.984 -8.723 1.00 90.31 97 ASP A O 1
ATOM 765 N N . TYR A 1 98 ? 6.291 -4.793 -7.166 1.00 90.06 98 TYR A N 1
ATOM 766 C CA . TYR A 1 98 ? 5.246 -5.795 -6.927 1.00 90.06 98 TYR A CA 1
ATOM 767 C C . TYR A 1 98 ? 4.365 -6.036 -8.160 1.00 90.06 98 TYR A C 1
ATOM 769 O O . TYR A 1 98 ? 4.113 -7.185 -8.518 1.00 90.06 98 TYR A O 1
ATOM 777 N N . LEU A 1 99 ? 3.897 -4.974 -8.825 1.00 91.31 99 LEU A N 1
ATOM 778 C CA . LEU A 1 99 ? 3.031 -5.107 -10.001 1.00 91.31 99 LEU A CA 1
ATOM 779 C C . LEU A 1 99 ? 3.768 -5.749 -11.185 1.00 91.31 99 LEU A C 1
ATOM 781 O O . LEU A 1 99 ? 3.216 -6.636 -11.823 1.00 91.31 99 LEU A O 1
ATOM 785 N N . GLU A 1 100 ? 5.027 -5.380 -11.423 1.00 91.38 100 GLU A N 1
ATOM 786 C CA . GLU A 1 100 ? 5.878 -5.998 -12.455 1.00 91.38 100 GLU A CA 1
ATOM 787 C C . GLU A 1 100 ? 6.342 -7.421 -12.085 1.00 91.38 100 GLU A C 1
ATOM 789 O O . GLU A 1 100 ? 6.745 -8.176 -12.965 1.00 91.38 100 GLU A O 1
ATOM 794 N N . PHE A 1 101 ? 6.259 -7.816 -10.810 1.00 89.44 101 PHE A N 1
ATOM 795 C CA . PHE A 1 101 ? 6.499 -9.191 -10.358 1.00 89.44 101 PHE A CA 1
ATOM 796 C C . PHE A 1 101 ? 5.278 -10.105 -10.565 1.00 89.44 101 PHE A C 1
ATOM 798 O O . PHE A 1 101 ? 5.446 -11.261 -10.949 1.00 89.44 101 PHE A O 1
ATOM 805 N N . VAL A 1 102 ? 4.050 -9.611 -10.342 1.00 88.00 102 VAL A N 1
ATOM 806 C CA . VAL A 1 102 ? 2.818 -10.409 -10.543 1.00 88.00 102 VAL A CA 1
ATOM 807 C C . VAL A 1 102 ? 2.278 -10.384 -11.978 1.00 88.00 102 VAL A C 1
ATOM 809 O O . VAL A 1 102 ? 1.457 -11.231 -12.319 1.00 88.00 102 VAL A O 1
ATOM 812 N N . ASP A 1 103 ? 2.711 -9.428 -12.801 1.00 89.44 103 ASP A N 1
ATOM 813 C CA . ASP A 1 103 ? 2.303 -9.230 -14.202 1.00 89.44 103 ASP A CA 1
ATOM 814 C C . ASP A 1 103 ? 3.541 -8.912 -15.076 1.00 89.44 103 ASP A C 1
ATOM 816 O O . ASP A 1 103 ? 3.684 -7.793 -15.577 1.00 89.44 103 ASP A O 1
ATOM 820 N N . PRO A 1 104 ? 4.495 -9.861 -15.215 1.00 89.06 104 PRO A N 1
ATOM 821 C CA . PRO A 1 104 ? 5.790 -9.613 -15.860 1.00 89.06 104 PRO A CA 1
ATOM 822 C C . PRO A 1 104 ? 5.689 -9.373 -17.374 1.00 89.06 104 PRO A C 1
ATOM 824 O O . PRO A 1 104 ? 6.547 -8.699 -17.944 1.00 89.06 104 PRO A O 1
ATOM 827 N N . ASP A 1 105 ? 4.637 -9.891 -18.011 1.00 91.44 105 ASP A N 1
ATOM 828 C CA . ASP A 1 105 ? 4.356 -9.738 -19.442 1.00 91.44 105 ASP A CA 1
ATOM 829 C C . ASP A 1 105 ? 3.437 -8.524 -19.753 1.00 91.44 105 ASP A C 1
ATOM 831 O O . ASP A 1 105 ? 3.099 -8.288 -20.913 1.00 91.44 105 ASP A O 1
ATOM 835 N N . ASP A 1 106 ? 3.070 -7.715 -18.739 1.00 89.44 106 ASP A N 1
ATOM 836 C CA . ASP A 1 106 ? 2.217 -6.503 -18.830 1.00 89.44 106 ASP A CA 1
ATOM 837 C C . ASP A 1 106 ? 0.789 -6.803 -19.392 1.00 89.44 106 ASP A C 1
ATOM 839 O O . ASP A 1 106 ? 0.088 -5.898 -19.866 1.00 89.44 106 ASP A O 1
ATOM 843 N N . GLU A 1 107 ? 0.321 -8.065 -19.316 1.00 92.31 107 GLU A N 1
ATOM 844 C CA . GLU A 1 107 ? -1.005 -8.529 -19.783 1.00 92.31 107 GLU A CA 1
ATOM 845 C C . GLU A 1 107 ? -2.149 -7.801 -19.060 1.00 92.31 107 GLU A C 1
ATOM 847 O O . GLU A 1 107 ? -3.159 -7.416 -19.664 1.00 92.31 107 GLU A O 1
ATOM 852 N N . PHE A 1 108 ? -1.977 -7.562 -17.759 1.00 92.44 108 PHE A N 1
ATOM 853 C CA . PHE A 1 108 ? -2.944 -6.883 -16.898 1.00 92.44 108 PHE A CA 1
ATOM 854 C C . PHE A 1 108 ? -2.565 -5.420 -16.629 1.00 92.44 108 PHE A C 1
ATOM 856 O O . PHE A 1 108 ? -3.098 -4.796 -15.709 1.00 92.44 108 PHE A O 1
ATOM 863 N N . SER A 1 109 ? -1.731 -4.828 -17.491 1.00 91.62 109 SER A N 1
ATOM 864 C CA . SER A 1 109 ? -1.281 -3.426 -17.467 1.00 91.62 109 SER A CA 1
ATOM 865 C C . SER A 1 109 ? -2.375 -2.393 -17.171 1.00 91.62 109 SER A C 1
ATOM 867 O O . SER A 1 109 ? -2.127 -1.416 -16.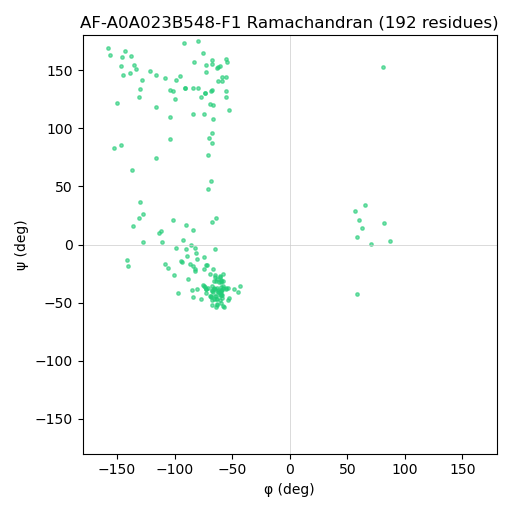464 1.00 91.62 109 SER A O 1
ATOM 869 N N . HIS A 1 110 ? -3.601 -2.609 -17.654 1.00 92.06 110 HIS A N 1
ATOM 870 C CA . HIS A 1 110 ? -4.759 -1.758 -17.366 1.00 92.06 110 HIS A CA 1
ATOM 871 C C . HIS A 1 110 ? -5.209 -1.818 -15.892 1.00 92.06 110 HIS A C 1
ATOM 873 O O . HIS A 1 110 ? -5.522 -0.783 -15.304 1.00 92.06 110 HIS A O 1
ATOM 879 N N . VAL A 1 111 ? -5.183 -3.003 -15.273 1.00 92.00 111 VAL A N 1
ATOM 880 C CA . VAL A 1 111 ? -5.442 -3.193 -13.837 1.00 92.00 111 VAL A CA 1
ATOM 881 C C . VAL A 1 111 ? -4.262 -2.676 -13.015 1.00 92.00 111 VAL A C 1
ATOM 883 O O . VAL A 1 111 ? -4.477 -2.030 -11.995 1.00 92.00 111 VAL A O 1
ATOM 886 N N . SER A 1 112 ? -3.023 -2.880 -13.469 1.00 92.69 112 SER A N 1
ATOM 887 C CA . SER A 1 112 ? -1.818 -2.331 -12.830 1.00 92.69 112 SER A CA 1
ATOM 888 C C . SER A 1 112 ? -1.810 -0.792 -12.826 1.00 92.69 112 SER A C 1
ATOM 890 O O . SER A 1 112 ? -1.499 -0.176 -11.806 1.00 92.69 112 SER A O 1
ATOM 892 N N . ASP A 1 113 ? -2.226 -0.141 -13.920 1.00 93.75 113 ASP A N 1
ATOM 893 C CA . ASP A 1 113 ? -2.395 1.319 -13.976 1.00 93.75 113 ASP A CA 1
ATOM 894 C C . ASP A 1 113 ? -3.546 1.800 -13.079 1.00 93.75 113 ASP A C 1
ATOM 896 O O . ASP A 1 113 ? -3.380 2.792 -12.368 1.00 93.75 113 ASP A O 1
ATOM 900 N N . GLN A 1 114 ? -4.671 1.072 -13.037 1.00 92.38 114 GLN A N 1
ATOM 901 C CA . GLN A 1 114 ? -5.770 1.348 -12.108 1.00 92.38 114 GLN A CA 1
ATOM 902 C C . GLN A 1 114 ? -5.319 1.236 -10.642 1.00 92.38 114 GLN A C 1
ATOM 904 O O . GLN A 1 114 ? -5.556 2.160 -9.868 1.00 92.38 114 GLN A O 1
ATOM 909 N N . VAL A 1 115 ? -4.618 0.162 -10.262 1.00 92.12 115 VAL A N 1
ATOM 910 C CA . VAL A 1 115 ? -4.090 -0.023 -8.900 1.00 92.12 115 VAL A CA 1
ATOM 911 C C . VAL A 1 115 ? -3.147 1.120 -8.533 1.00 92.12 115 VAL A C 1
ATOM 913 O O . VAL A 1 115 ? -3.280 1.666 -7.443 1.00 92.12 115 VAL A O 1
ATOM 916 N N . CYS A 1 116 ? -2.248 1.549 -9.422 1.00 93.31 116 CYS A N 1
ATOM 917 C CA . CYS A 1 116 ? -1.390 2.710 -9.165 1.00 93.31 116 CYS A CA 1
ATOM 918 C C . CYS A 1 116 ? -2.195 4.007 -8.945 1.00 93.31 116 CYS A C 1
ATOM 920 O O . CYS A 1 116 ? -1.898 4.749 -8.004 1.00 93.31 116 CYS A O 1
ATOM 922 N N . ARG A 1 117 ? -3.259 4.257 -9.724 1.00 92.62 117 ARG A N 1
ATOM 923 C CA . ARG A 1 117 ? -4.151 5.414 -9.506 1.00 92.62 117 ARG A CA 1
ATOM 924 C C . ARG A 1 117 ? -4.876 5.328 -8.165 1.00 92.62 117 ARG A C 1
ATOM 926 O O . ARG A 1 117 ? -4.861 6.303 -7.422 1.00 92.62 117 ARG A O 1
ATOM 933 N N . GLU A 1 118 ? -5.449 4.169 -7.840 1.00 91.38 118 GLU A N 1
ATOM 934 C CA . GLU A 1 118 ? -6.145 3.929 -6.569 1.00 91.38 118 GLU A CA 1
ATOM 935 C C . GLU A 1 118 ? -5.203 4.002 -5.350 1.00 91.38 118 GLU A C 1
ATOM 937 O O . GLU A 1 118 ? -5.645 4.342 -4.255 1.00 91.38 118 GLU A O 1
ATOM 942 N N . SER A 1 119 ? -3.912 3.693 -5.530 1.00 91.62 119 SER A N 1
ATOM 943 C CA . SER A 1 119 ? -2.938 3.545 -4.436 1.00 91.62 119 SER A CA 1
ATOM 944 C C . SER A 1 119 ? -2.093 4.788 -4.166 1.00 91.62 119 SER A C 1
ATOM 946 O O . SER A 1 119 ? -1.808 5.085 -3.009 1.00 91.62 119 SER A O 1
ATOM 948 N N . VAL A 1 120 ? -1.628 5.475 -5.214 1.00 91.12 120 VAL A N 1
ATOM 949 C CA . VAL A 1 120 ? -0.647 6.581 -5.134 1.00 91.12 120 VAL A CA 1
ATOM 950 C C . VAL A 1 120 ? -1.026 7.778 -6.020 1.00 91.12 120 VAL A C 1
ATOM 952 O O . VAL A 1 120 ? -0.187 8.635 -6.302 1.00 91.12 120 VAL A O 1
ATOM 955 N N . SER A 1 121 ? -2.285 7.846 -6.470 1.00 89.62 121 SER A N 1
ATOM 956 C CA . SER A 1 121 ? -2.853 8.949 -7.265 1.00 89.62 121 SER A CA 1
ATOM 957 C C . SER A 1 121 ? -2.097 9.257 -8.568 1.00 89.62 121 SER A C 1
ATOM 959 O O . SER A 1 121 ? -2.068 10.402 -9.021 1.00 89.62 121 SER A O 1
ATOM 961 N N . ARG A 1 122 ? -1.452 8.245 -9.169 1.00 90.69 122 ARG A N 1
ATOM 962 C CA . ARG A 1 122 ? -0.640 8.345 -10.399 1.00 90.69 122 ARG A CA 1
ATOM 963 C C . ARG A 1 122 ? -0.777 7.081 -11.238 1.00 90.69 122 ARG A C 1
ATOM 965 O O . ARG A 1 122 ? -0.853 5.994 -10.681 1.00 90.69 122 ARG A O 1
ATOM 972 N N . GLY A 1 123 ? -0.739 7.194 -12.561 1.00 92.50 123 GLY A N 1
ATOM 973 C CA . GLY A 1 123 ? -0.681 6.019 -13.437 1.00 92.50 123 GLY A CA 1
ATOM 974 C C . GLY A 1 123 ? 0.646 5.259 -13.310 1.00 92.50 123 GLY A C 1
ATOM 975 O O . GLY A 1 123 ? 1.693 5.843 -13.015 1.00 92.50 123 GLY A O 1
ATOM 976 N N . MET A 1 124 ? 0.649 3.963 -13.623 1.00 92.56 124 MET A N 1
ATOM 977 C CA . MET A 1 124 ? 1.853 3.124 -13.664 1.00 92.56 124 MET A CA 1
ATOM 978 C C . MET A 1 124 ? 2.889 3.691 -14.648 1.00 92.56 124 MET A C 1
ATOM 980 O O . MET A 1 124 ? 4.088 3.700 -14.367 1.00 92.56 124 MET A O 1
ATOM 984 N N . SER A 1 125 ? 2.444 4.279 -15.768 1.00 91.38 125 SER A N 1
ATOM 985 C CA . SER A 1 125 ? 3.355 4.967 -16.699 1.00 91.38 125 SER A CA 1
ATOM 986 C C . SER A 1 125 ? 4.021 6.212 -16.092 1.00 91.38 125 SER A C 1
ATOM 988 O O . SER A 1 125 ? 5.105 6.600 -16.527 1.00 91.38 125 SER A O 1
ATOM 990 N N . GLU A 1 126 ? 3.397 6.854 -15.104 1.00 92.19 126 GLU A N 1
ATOM 991 C CA . GLU A 1 126 ? 3.915 8.037 -14.410 1.00 92.19 126 GLU A CA 1
ATOM 992 C C . GLU A 1 126 ? 4.855 7.642 -13.274 1.00 92.19 126 GLU A C 1
ATOM 994 O O . GLU A 1 126 ? 5.918 8.246 -13.135 1.00 92.19 126 GLU A O 1
ATOM 999 N N . VAL A 1 127 ? 4.532 6.569 -12.546 1.00 91.12 127 VAL A N 1
ATOM 1000 C CA . VAL A 1 127 ? 5.433 5.918 -11.585 1.00 91.12 127 VAL A CA 1
ATOM 1001 C C . VAL A 1 127 ? 6.718 5.459 -12.288 1.00 91.12 127 VAL A C 1
ATOM 1003 O O . VAL A 1 127 ? 7.809 5.898 -11.914 1.00 91.12 127 VAL A O 1
ATOM 1006 N N . ARG A 1 128 ? 6.607 4.696 -13.390 1.00 89.81 128 ARG A N 1
ATOM 1007 C CA . ARG A 1 128 ? 7.742 4.278 -14.243 1.00 89.81 128 ARG A CA 1
ATOM 1008 C C . ARG A 1 128 ? 8.586 5.482 -14.724 1.00 89.81 128 ARG A C 1
ATOM 1010 O O . ARG A 1 128 ? 9.813 5.388 -14.771 1.00 89.81 128 ARG A O 1
ATOM 1017 N N . LYS A 1 129 ? 7.972 6.635 -15.043 1.00 88.62 129 LYS A N 1
ATOM 1018 C CA . LYS A 1 129 ? 8.685 7.889 -15.403 1.00 88.62 129 LYS A CA 1
ATOM 1019 C C . LYS A 1 129 ? 9.353 8.567 -14.200 1.00 88.62 129 LYS A C 1
ATOM 1021 O O . LYS A 1 129 ? 10.447 9.107 -14.352 1.00 88.62 129 LYS A O 1
ATOM 1026 N N . ALA A 1 130 ? 8.717 8.566 -13.029 1.00 85.75 130 ALA A N 1
ATOM 1027 C CA . ALA A 1 130 ? 9.251 9.172 -11.812 1.00 85.75 130 ALA A CA 1
ATOM 1028 C C . ALA A 1 130 ? 10.513 8.443 -11.332 1.00 85.75 130 ALA A C 1
ATOM 1030 O O . ALA A 1 130 ? 11.533 9.093 -11.110 1.00 85.75 130 ALA A O 1
ATOM 1031 N N . MET A 1 131 ? 10.487 7.105 -11.279 1.00 85.25 131 MET A N 1
ATOM 1032 C CA . MET A 1 131 ? 11.645 6.305 -10.852 1.00 85.25 131 MET A CA 1
ATOM 1033 C C . MET A 1 131 ? 12.870 6.551 -11.749 1.00 85.25 131 MET A C 1
ATOM 1035 O O . MET A 1 131 ? 13.965 6.796 -11.245 1.00 85.25 131 MET A O 1
ATOM 1039 N N . LYS A 1 132 ? 12.676 6.613 -13.078 1.00 82.81 132 LYS A N 1
ATOM 1040 C CA . LYS A 1 132 ? 13.749 6.943 -14.038 1.00 82.81 132 LYS A CA 1
ATOM 1041 C C . LYS A 1 132 ? 14.371 8.322 -13.792 1.00 82.81 132 LYS A C 1
ATOM 1043 O O . LYS A 1 132 ? 15.581 8.471 -13.948 1.00 82.81 132 LYS A O 1
ATOM 1048 N N . LYS A 1 133 ? 13.582 9.326 -13.384 1.00 77.31 133 LYS A N 1
ATOM 1049 C CA . LYS A 1 133 ? 14.113 10.655 -13.023 1.00 77.31 133 LYS A CA 1
ATOM 1050 C C . LYS A 1 133 ? 14.940 10.613 -11.739 1.00 77.31 133 LYS A C 1
ATOM 1052 O O . LYS A 1 133 ? 16.015 11.200 -11.721 1.00 77.31 133 LYS A O 1
ATOM 1057 N N . VAL A 1 134 ? 14.469 9.914 -10.702 1.00 73.75 134 VAL A N 1
ATOM 1058 C CA . VAL A 1 134 ? 15.179 9.816 -9.412 1.00 73.75 134 VAL A CA 1
ATOM 1059 C C . VAL A 1 134 ? 16.532 9.127 -9.585 1.00 73.75 134 VAL A C 1
ATOM 1061 O O . VAL A 1 134 ? 17.550 9.714 -9.227 1.00 73.75 134 VAL A O 1
ATOM 1064 N N . GLY A 1 135 ? 16.571 7.954 -10.231 1.00 63.78 135 GLY A N 1
ATOM 1065 C CA . GLY A 1 135 ? 17.828 7.239 -10.495 1.00 63.78 135 GLY A CA 1
ATOM 1066 C C . GLY A 1 135 ? 18.825 8.027 -11.361 1.00 63.78 135 GLY A C 1
ATOM 1067 O O . GLY A 1 135 ? 20.031 7.877 -11.202 1.00 63.78 135 GLY A O 1
ATOM 1068 N N . SER A 1 136 ? 18.339 8.929 -12.223 1.00 59.31 136 SER A N 1
ATOM 1069 C CA . SER A 1 136 ? 19.192 9.797 -13.053 1.00 59.31 136 SER A CA 1
ATOM 1070 C C . SER A 1 136 ? 19.738 11.034 -12.321 1.00 59.31 136 SER A C 1
ATOM 1072 O O . SER A 1 136 ? 20.596 11.722 -12.868 1.00 59.31 136 SER A O 1
ATOM 1074 N N . SER A 1 137 ? 19.230 11.375 -11.129 1.00 58.78 137 SER A N 1
ATOM 1075 C CA . SER A 1 137 ? 19.470 12.690 -10.503 1.00 58.78 137 SER A CA 1
ATOM 1076 C C . SER A 1 137 ? 20.711 12.767 -9.601 1.00 58.78 137 SER A C 1
ATOM 1078 O O . SER A 1 137 ? 21.021 13.849 -9.100 1.00 58.78 137 SER A O 1
ATOM 1080 N N . GLY A 1 138 ? 21.419 11.653 -9.393 1.00 52.75 138 GLY A N 1
ATOM 1081 C CA . GLY A 1 138 ? 22.593 11.572 -8.517 1.00 52.75 138 GLY A CA 1
ATOM 1082 C C . GLY A 1 138 ? 22.252 11.430 -7.026 1.00 52.75 138 GLY A C 1
ATOM 1083 O O . GLY A 1 138 ? 21.194 11.856 -6.567 1.00 52.75 138 GLY A O 1
ATOM 1084 N N . ASN A 1 139 ? 23.166 10.808 -6.274 1.00 49.66 139 ASN A N 1
ATOM 1085 C CA . ASN A 1 139 ? 23.079 10.417 -4.853 1.00 49.66 139 ASN A CA 1
ATOM 1086 C C . ASN A 1 139 ? 21.927 9.463 -4.452 1.00 49.66 139 ASN A C 1
ATOM 1088 O O . ASN A 1 139 ? 22.165 8.574 -3.643 1.00 49.66 139 ASN A O 1
ATOM 1092 N N . TRP A 1 140 ? 20.698 9.649 -4.955 1.00 57.19 140 TRP A N 1
ATOM 1093 C CA . TRP A 1 140 ? 19.466 8.914 -4.600 1.00 57.19 140 TRP A CA 1
ATOM 1094 C C . TRP A 1 140 ? 19.435 7.427 -5.042 1.00 57.19 140 TRP A C 1
ATOM 1096 O O . TRP A 1 140 ? 18.519 7.088 -5.793 1.00 57.19 140 TRP A O 1
ATOM 1106 N N . SER A 1 141 ? 20.394 6.548 -4.702 1.00 62.34 141 SER A N 1
ATOM 1107 C CA . SER A 1 141 ? 20.497 5.177 -5.270 1.00 62.34 141 SER A CA 1
ATOM 1108 C C . SER A 1 141 ? 19.344 4.235 -4.863 1.00 62.34 141 SER A C 1
ATOM 1110 O O . SER A 1 141 ? 19.388 3.494 -3.882 1.00 62.34 141 SER A O 1
ATOM 1112 N N . LEU A 1 142 ? 18.261 4.264 -5.646 1.00 60.81 142 LEU A N 1
ATOM 1113 C CA . LEU A 1 142 ? 16.986 3.627 -5.296 1.00 60.81 142 LEU A CA 1
ATOM 1114 C C . LEU A 1 142 ? 16.991 2.088 -5.357 1.00 60.81 142 LEU A C 1
ATOM 1116 O O . LEU A 1 142 ? 16.114 1.459 -4.769 1.00 60.81 142 LEU A O 1
ATOM 1120 N N . GLU A 1 143 ? 17.965 1.494 -6.044 1.00 60.66 143 GLU A N 1
ATOM 1121 C CA . GLU A 1 143 ? 18.176 0.040 -6.129 1.00 60.66 143 GLU A CA 1
ATOM 1122 C C . GLU A 1 143 ? 18.945 -0.506 -4.908 1.00 60.66 143 GLU A C 1
ATOM 1124 O O . GLU A 1 143 ? 18.821 -1.680 -4.579 1.00 60.66 143 GLU A O 1
ATOM 1129 N N . GLU A 1 144 ? 19.684 0.348 -4.185 1.00 61.97 144 GLU A N 1
ATOM 1130 C CA . GLU A 1 144 ? 20.480 -0.034 -3.005 1.00 61.97 144 GLU A CA 1
ATOM 1131 C C . GLU A 1 144 ? 19.725 0.137 -1.670 1.00 61.97 144 GLU A C 1
ATOM 1133 O O . GLU A 1 144 ? 20.152 -0.390 -0.639 1.00 61.97 144 GLU A O 1
ATOM 1138 N N . LYS A 1 145 ? 18.605 0.878 -1.649 1.00 66.50 145 LYS A N 1
ATOM 1139 C CA . LYS A 1 145 ? 17.745 0.982 -0.455 1.00 66.50 145 LYS A CA 1
ATOM 1140 C C . LYS A 1 145 ? 16.841 -0.240 -0.327 1.00 66.50 145 LYS A C 1
ATOM 1142 O O . LYS A 1 145 ? 16.153 -0.620 -1.267 1.00 66.50 145 LYS A O 1
ATOM 1147 N N . GLU A 1 146 ? 16.764 -0.777 0.884 1.00 74.69 146 GLU A N 1
ATOM 1148 C CA . GLU A 1 146 ? 15.839 -1.849 1.271 1.00 74.69 146 GLU A CA 1
ATOM 1149 C C . GLU A 1 146 ? 14.354 -1.503 0.987 1.00 74.69 146 GLU A C 1
ATOM 1151 O O . GLU A 1 146 ? 14.004 -0.324 0.831 1.00 74.69 146 GLU A O 1
ATOM 1156 N N . PRO A 1 147 ? 13.463 -2.511 0.892 1.00 79.69 147 PRO A N 1
ATOM 1157 C CA . PRO A 1 147 ? 12.014 -2.303 0.849 1.00 79.69 147 PR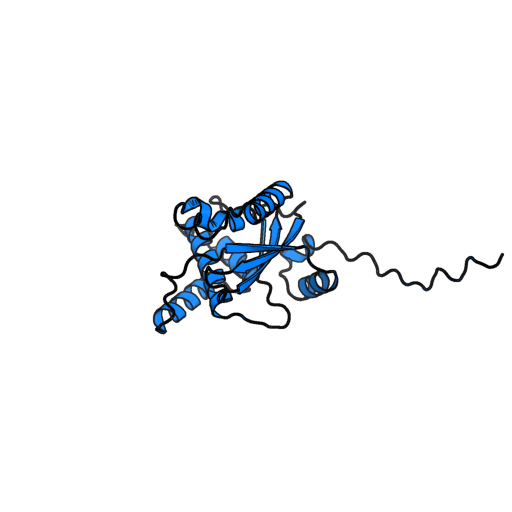O A CA 1
ATOM 1158 C C . PRO A 1 147 ? 11.483 -1.612 2.110 1.00 79.69 147 PRO A C 1
ATOM 1160 O O . PRO A 1 147 ? 12.040 -1.750 3.202 1.00 79.69 147 PRO A O 1
ATOM 1163 N N . LEU A 1 148 ? 10.364 -0.900 1.972 1.00 85.50 148 LEU A N 1
ATOM 1164 C CA . LEU A 1 148 ? 9.615 -0.395 3.119 1.00 85.50 148 LEU A CA 1
ATOM 1165 C C . LEU A 1 148 ? 8.984 -1.552 3.908 1.00 85.50 148 LEU A C 1
ATOM 1167 O O . LEU A 1 148 ? 8.323 -2.428 3.354 1.00 85.50 148 LEU A O 1
ATOM 1171 N N . THR A 1 149 ? 9.146 -1.513 5.228 1.00 85.00 149 THR A N 1
ATOM 1172 C CA . THR A 1 149 ? 8.638 -2.524 6.169 1.00 85.00 149 THR A CA 1
ATOM 1173 C C . THR A 1 149 ? 7.475 -1.971 6.986 1.00 85.00 149 THR A C 1
ATOM 1175 O O . THR A 1 149 ? 7.486 -0.798 7.356 1.00 85.00 149 THR A O 1
ATOM 1178 N N . VAL A 1 150 ? 6.461 -2.791 7.289 1.00 86.75 150 VAL A N 1
ATOM 1179 C CA . VAL A 1 150 ? 5.339 -2.373 8.149 1.00 86.75 150 VAL A CA 1
ATOM 1180 C C . VAL A 1 150 ? 5.810 -2.334 9.603 1.00 86.75 150 VAL A C 1
ATOM 1182 O O . VAL A 1 150 ? 6.093 -3.377 10.192 1.00 86.75 150 VAL A O 1
ATOM 1185 N N . THR A 1 151 ? 5.884 -1.137 10.188 1.00 86.75 151 THR A N 1
ATOM 1186 C CA . THR A 1 151 ? 6.431 -0.919 11.539 1.00 86.75 151 THR A CA 1
ATOM 1187 C C . THR A 1 151 ? 5.373 -0.643 12.601 1.00 86.75 151 THR A C 1
ATOM 1189 O O . THR A 1 151 ? 5.631 -0.854 13.783 1.00 86.75 151 THR A O 1
ATOM 1192 N N . SER A 1 152 ? 4.166 -0.221 12.216 1.00 88.44 152 SER A N 1
ATOM 1193 C CA . SER A 1 152 ? 3.009 -0.185 13.120 1.00 88.44 152 SER A CA 1
ATOM 1194 C C . SER A 1 152 ? 1.683 -0.245 12.362 1.00 88.44 152 SER A C 1
ATOM 1196 O O . SER A 1 152 ? 1.619 0.018 11.160 1.00 88.44 152 SER A O 1
ATOM 1198 N N . TYR A 1 153 ? 0.610 -0.570 13.081 1.00 91.56 153 TYR A N 1
ATOM 1199 C CA . TYR A 1 153 ? -0.764 -0.538 12.588 1.00 91.56 153 TYR A CA 1
ATOM 1200 C C . TYR A 1 153 ? -1.683 0.110 13.629 1.00 91.56 153 TYR A C 1
ATOM 1202 O O . TYR A 1 153 ? -1.407 0.061 14.829 1.00 91.56 153 TYR A O 1
ATOM 1210 N N . ARG A 1 154 ? -2.798 0.692 13.183 1.00 93.06 154 ARG A N 1
ATOM 1211 C CA . ARG A 1 154 ? -3.902 1.140 14.044 1.00 93.06 154 ARG A CA 1
ATOM 1212 C C . ARG A 1 154 ? -5.212 1.253 13.269 1.00 93.06 154 ARG A C 1
ATOM 1214 O O . ARG A 1 154 ? -5.229 1.240 12.041 1.00 93.06 154 ARG A O 1
ATOM 1221 N N . HIS A 1 155 ? -6.318 1.432 13.983 1.00 90.94 155 HIS A N 1
ATOM 1222 C CA . HIS A 1 155 ? -7.542 1.943 13.369 1.00 90.94 155 HIS A CA 1
ATOM 1223 C C . HIS A 1 155 ? -7.413 3.443 13.056 1.00 90.94 155 HIS A C 1
ATOM 1225 O O . HIS A 1 155 ? -6.637 4.165 13.693 1.00 90.94 155 HIS A O 1
ATOM 1231 N N . LEU A 1 156 ? -8.176 3.896 12.062 1.00 89.12 156 LEU A N 1
ATOM 1232 C CA . LEU A 1 156 ? -8.372 5.315 11.779 1.00 89.12 156 LEU A CA 1
ATOM 1233 C C . LEU A 1 156 ? -9.285 5.925 12.852 1.00 89.12 156 LEU A C 1
ATOM 1235 O O . LEU A 1 156 ? -10.172 5.243 13.373 1.00 89.12 156 LEU A O 1
ATOM 1239 N N . THR A 1 157 ? -9.089 7.202 13.166 1.00 89.06 157 THR A N 1
ATOM 1240 C CA . THR A 1 157 ? -10.048 7.974 13.971 1.00 89.06 157 THR A CA 1
ATOM 1241 C C . THR A 1 157 ? -11.284 8.353 13.134 1.00 89.06 157 THR A C 1
ATOM 1243 O O . THR A 1 157 ? -11.235 8.271 11.903 1.00 89.06 157 THR A O 1
ATOM 1246 N N . PRO A 1 158 ? -12.401 8.790 13.752 1.00 85.31 158 PRO A N 1
ATOM 1247 C CA . PRO A 1 158 ? -13.552 9.317 13.012 1.00 85.31 158 PRO A CA 1
ATOM 1248 C C . PRO A 1 158 ? -13.171 10.454 12.050 1.00 85.31 158 PRO A C 1
ATOM 1250 O O . PRO A 1 158 ? -13.481 10.371 10.865 1.00 85.31 158 PRO A O 1
ATOM 1253 N N . ASP A 1 159 ? -12.402 11.440 12.522 1.00 86.06 159 ASP A N 1
ATOM 1254 C CA . ASP A 1 159 ? -11.877 12.560 11.730 1.00 86.06 159 ASP A CA 1
ATOM 1255 C C . ASP A 1 159 ? -11.071 12.097 10.505 1.00 86.06 159 ASP A C 1
ATOM 1257 O O . ASP A 1 159 ? -11.125 12.709 9.439 1.00 86.06 159 ASP A O 1
ATOM 1261 N N . GLU A 1 160 ? -10.289 11.025 10.647 1.00 87.69 160 GLU A N 1
ATOM 1262 C CA . GLU A 1 160 ? -9.506 10.456 9.550 1.00 87.69 160 GLU A CA 1
ATOM 1263 C C . GLU A 1 160 ? -10.386 9.713 8.547 1.00 87.69 160 GLU A C 1
ATOM 1265 O O . GLU A 1 160 ? -10.139 9.822 7.352 1.00 87.69 160 GLU A O 1
ATOM 1270 N N . LEU A 1 161 ? -11.433 9.015 9.000 1.00 85.56 161 LEU A N 1
ATOM 1271 C CA . LEU A 1 161 ? -12.418 8.382 8.117 1.00 85.56 161 LEU A CA 1
ATOM 1272 C C . LEU A 1 161 ? -13.218 9.426 7.321 1.00 85.56 161 LEU A C 1
ATOM 1274 O O . LEU A 1 161 ? -13.496 9.207 6.143 1.00 85.56 161 LEU A O 1
ATOM 1278 N N . GLU A 1 162 ? -13.551 10.571 7.922 1.00 84.75 162 GLU A N 1
ATOM 1279 C CA . GLU A 1 162 ? -14.203 11.684 7.218 1.00 84.75 162 GLU A CA 1
ATOM 1280 C C . GLU A 1 162 ? -13.277 12.329 6.181 1.00 84.75 162 GLU A C 1
ATOM 1282 O O . GLU A 1 162 ? -13.669 12.476 5.022 1.00 84.75 162 GLU A O 1
ATOM 1287 N N . ARG A 1 163 ? -12.026 12.641 6.552 1.00 85.44 163 ARG A N 1
ATOM 1288 C CA . ARG A 1 163 ? -11.021 13.155 5.602 1.00 85.44 163 ARG A CA 1
ATOM 1289 C C . ARG A 1 163 ? -10.762 12.164 4.469 1.00 85.44 163 ARG A C 1
ATOM 1291 O O . ARG A 1 163 ? -10.671 12.586 3.323 1.00 85.44 163 ARG A O 1
ATOM 1298 N N . LEU A 1 164 ? -10.708 10.865 4.774 1.00 84.94 164 LEU A N 1
ATOM 1299 C CA . LEU A 1 164 ? -10.518 9.805 3.788 1.00 84.94 164 LEU A CA 1
ATOM 1300 C C . LEU A 1 164 ? -11.651 9.784 2.753 1.00 84.94 164 LEU A C 1
ATOM 1302 O O . LEU A 1 164 ? -11.358 9.724 1.564 1.00 84.94 164 LEU A O 1
ATOM 1306 N N . ARG A 1 165 ? -12.927 9.920 3.153 1.00 84.00 165 ARG A N 1
ATOM 1307 C CA . ARG A 1 165 ? -14.039 10.055 2.181 1.00 84.00 165 ARG A CA 1
ATOM 1308 C C . ARG A 1 165 ? -13.909 11.289 1.283 1.00 84.00 165 ARG A C 1
ATOM 1310 O O . ARG A 1 165 ? -14.418 11.271 0.170 1.00 84.00 165 ARG A O 1
ATOM 1317 N N . GLY A 1 166 ? -13.259 12.351 1.759 1.00 81.81 166 GLY A N 1
ATOM 1318 C CA . GLY A 1 166 ? -13.021 13.576 0.993 1.00 81.81 166 GLY A CA 1
ATOM 1319 C C . GLY A 1 166 ? -11.826 13.524 0.033 1.00 81.81 166 GLY A C 1
ATOM 1320 O O . GLY A 1 166 ? -11.630 14.482 -0.712 1.00 81.81 166 GLY A O 1
ATOM 1321 N N . SER A 1 167 ? -11.013 12.459 0.054 1.00 80.44 167 SER A N 1
ATOM 1322 C CA . SER A 1 167 ? -9.756 12.390 -0.712 1.00 80.44 167 SER A CA 1
ATOM 1323 C C . SER A 1 167 ? -9.430 11.033 -1.346 1.00 80.44 167 SER A C 1
ATOM 1325 O O . SER A 1 167 ? -8.503 10.961 -2.150 1.00 80.44 167 SER A O 1
ATOM 1327 N N . ALA A 1 168 ? -10.113 9.954 -0.961 1.00 81.94 168 ALA A N 1
ATOM 1328 C CA . ALA A 1 168 ? -9.897 8.620 -1.514 1.00 81.94 168 ALA A CA 1
ATOM 1329 C C . ALA A 1 168 ? -10.662 8.407 -2.840 1.00 81.94 168 ALA A C 1
ATOM 1331 O O . ALA A 1 168 ? -11.680 9.063 -3.069 1.00 81.94 168 ALA A O 1
ATOM 1332 N N . PRO A 1 169 ? -10.211 7.464 -3.691 1.00 81.56 169 PRO A N 1
ATOM 1333 C CA . PRO A 1 169 ? -10.963 6.988 -4.858 1.00 81.56 169 PRO A CA 1
ATOM 1334 C C . PRO A 1 169 ? -12.380 6.488 -4.517 1.00 81.56 169 PRO A C 1
ATOM 1336 O O . PRO A 1 169 ? -12.640 6.058 -3.390 1.00 81.56 169 PRO A O 1
ATOM 1339 N N . GLU A 1 170 ? -13.296 6.475 -5.490 1.00 80.56 170 GLU A N 1
ATOM 1340 C CA . GLU A 1 170 ? -14.694 6.052 -5.278 1.00 80.56 170 GLU A CA 1
ATOM 1341 C C . GLU A 1 170 ? -14.804 4.600 -4.773 1.00 80.56 170 GLU A C 1
ATOM 1343 O O . GLU A 1 170 ? -15.670 4.277 -3.957 1.00 80.56 170 GLU A O 1
ATOM 1348 N N . GLU A 1 171 ? -13.866 3.737 -5.173 1.00 77.50 171 GLU A N 1
ATOM 1349 C CA . GLU A 1 171 ? -13.737 2.339 -4.751 1.00 77.50 171 GLU A CA 1
ATOM 1350 C C . GLU A 1 171 ? -13.579 2.183 -3.226 1.00 77.50 171 GLU A C 1
ATOM 1352 O O . GLU A 1 171 ? -13.951 1.150 -2.658 1.00 77.50 171 GLU A O 1
ATOM 1357 N N . TRP A 1 172 ? -13.071 3.215 -2.544 1.00 81.50 172 TRP A N 1
ATOM 1358 C CA . TRP A 1 172 ? -12.934 3.254 -1.088 1.00 81.50 172 TRP A CA 1
ATOM 1359 C C . TRP A 1 172 ? -14.214 3.646 -0.356 1.00 81.50 172 TRP A C 1
ATOM 1361 O O . TRP A 1 172 ? -14.385 3.273 0.806 1.00 81.50 172 TRP A O 1
ATOM 1371 N N . LEU A 1 173 ? -15.147 4.344 -1.005 1.00 79.94 173 LEU A N 1
ATOM 1372 C CA . LEU A 1 173 ? -16.389 4.782 -0.360 1.00 79.94 173 LEU A CA 1
ATOM 1373 C C . LEU A 1 173 ? -17.255 3.584 0.063 1.00 79.94 173 LEU A C 1
ATOM 1375 O O . LEU A 1 173 ? -17.889 3.624 1.113 1.00 79.94 173 LEU A O 1
ATOM 1379 N N . ALA A 1 174 ? -17.195 2.474 -0.682 1.00 77.94 174 ALA A N 1
ATOM 1380 C CA . ALA A 1 174 ? -17.847 1.207 -0.336 1.00 77.94 174 ALA A CA 1
ATOM 1381 C C . ALA A 1 174 ? -17.158 0.417 0.806 1.00 77.94 174 ALA A C 1
ATOM 1383 O O . ALA A 1 174 ? -17.712 -0.571 1.295 1.00 77.94 174 ALA A O 1
ATOM 1384 N N . LEU A 1 175 ? -15.948 0.818 1.213 1.00 75.81 175 LEU A N 1
ATOM 1385 C CA . LEU A 1 175 ? -15.159 0.209 2.294 1.00 75.81 175 LEU A CA 1
ATOM 1386 C C . LEU A 1 175 ? -15.241 0.988 3.612 1.00 75.81 175 LEU A C 1
ATOM 1388 O O . LEU A 1 175 ? -15.055 0.405 4.682 1.00 75.81 175 LEU A O 1
ATOM 1392 N N . ILE A 1 176 ? -15.498 2.293 3.543 1.00 72.31 176 ILE A N 1
ATOM 1393 C CA . ILE A 1 176 ? -15.606 3.166 4.710 1.00 72.31 176 ILE A CA 1
ATOM 1394 C C . ILE A 1 176 ? -17.037 3.049 5.255 1.00 72.31 176 ILE A C 1
ATOM 1396 O O . ILE A 1 176 ? -17.964 3.502 4.583 1.00 72.31 176 ILE A O 1
ATOM 1400 N N . PRO A 1 177 ? -17.264 2.480 6.456 1.00 64.88 177 PRO A N 1
ATOM 1401 C CA . PRO A 1 177 ? -18.608 2.417 7.023 1.00 64.88 177 PRO A CA 1
ATOM 1402 C C . PRO A 1 177 ? -19.173 3.831 7.181 1.00 64.88 177 PRO A C 1
ATOM 1404 O O . PRO A 1 177 ? -18.424 4.763 7.498 1.00 64.88 177 PRO A O 1
ATOM 1407 N N . GLU A 1 178 ? -20.480 4.004 6.969 1.00 56.44 178 GLU A N 1
ATOM 1408 C CA . GLU A 1 178 ? -21.145 5.282 7.233 1.00 56.44 178 GLU A CA 1
ATOM 1409 C C . GLU A 1 178 ? -20.893 5.724 8.679 1.00 56.44 178 GLU A C 1
ATOM 1411 O O . GLU A 1 178 ? -20.796 4.907 9.599 1.00 56.44 178 GLU A O 1
ATOM 1416 N N . ALA A 1 179 ? -20.753 7.036 8.878 1.00 52.56 179 ALA A N 1
ATOM 1417 C CA . ALA A 1 179 ? -20.630 7.564 10.225 1.00 52.56 179 ALA A CA 1
ATOM 1418 C C . ALA A 1 179 ? -21.993 7.366 10.905 1.00 52.56 179 ALA A C 1
ATOM 1420 O O . ALA A 1 179 ? -23.006 7.706 10.285 1.00 52.56 179 ALA A O 1
ATOM 1421 N N . PRO A 1 180 ? -22.060 6.829 12.138 1.00 48.12 180 PRO A N 1
ATOM 1422 C CA . PRO A 1 180 ? -23.323 6.804 12.862 1.00 48.12 180 PRO A CA 1
ATOM 1423 C C . PRO A 1 180 ? -23.841 8.248 12.938 1.00 48.12 180 PRO A C 1
ATOM 1425 O O . PRO A 1 180 ? -23.047 9.141 13.251 1.00 48.12 180 PRO A O 1
ATOM 1428 N N . PRO A 1 181 ? -25.123 8.506 12.614 1.00 41.31 181 PRO A N 1
ATOM 1429 C CA . PRO A 1 181 ? -25.640 9.865 12.538 1.00 41.31 181 PRO A CA 1
ATOM 1430 C C . PRO A 1 181 ? -25.371 10.573 13.862 1.00 41.31 181 PRO A C 1
ATOM 1432 O O . PRO A 1 181 ? -25.686 10.034 14.926 1.00 41.31 181 PRO A O 1
ATOM 1435 N N . ALA A 1 182 ? -24.739 11.749 13.787 1.00 46.31 182 ALA A N 1
ATOM 1436 C CA . ALA A 1 182 ? -24.280 12.475 14.962 1.00 46.31 182 ALA A CA 1
ATOM 1437 C C . ALA A 1 182 ? -25.440 12.638 15.951 1.00 46.31 182 ALA A C 1
ATOM 1439 O O . ALA A 1 182 ? -26.446 13.276 15.634 1.00 46.31 182 ALA A O 1
ATOM 1440 N N . VAL A 1 183 ? -25.310 12.025 17.132 1.00 47.88 183 VAL A N 1
ATOM 1441 C CA . VAL A 1 183 ? 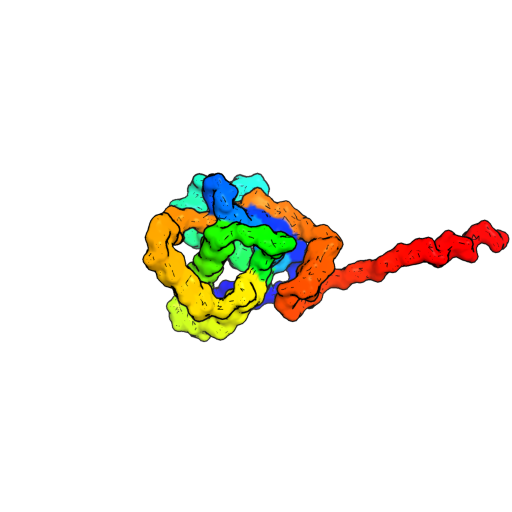-26.370 12.015 18.145 1.00 47.88 183 VAL A CA 1
ATOM 1442 C C . VAL A 1 183 ? -26.491 13.421 18.716 1.00 47.88 183 VAL A C 1
ATOM 1444 O O . VAL A 1 183 ? -25.796 13.802 19.658 1.00 47.88 183 VAL A O 1
ATOM 1447 N N . THR A 1 184 ? -27.369 14.216 18.114 1.00 42.00 184 THR A N 1
ATOM 1448 C CA . THR A 1 184 ? -27.715 15.546 18.591 1.00 42.00 184 THR A CA 1
ATOM 1449 C C . THR A 1 184 ? -28.433 15.405 19.930 1.00 42.00 184 THR A C 1
ATOM 1451 O O . THR A 1 184 ? -29.585 14.977 20.013 1.00 42.00 184 THR A O 1
ATOM 1454 N N . TYR A 1 185 ? -27.741 15.778 21.010 1.00 42.97 185 TYR A N 1
ATOM 1455 C CA . TYR A 1 185 ? -28.252 15.793 22.387 1.00 42.97 185 TYR A CA 1
ATOM 1456 C C . TYR A 1 185 ? -29.294 16.916 22.615 1.00 42.97 185 TYR A C 1
ATOM 1458 O O . TYR A 1 185 ? -29.235 17.664 23.585 1.00 42.97 185 TYR A O 1
ATOM 1466 N N . SER A 1 186 ? -30.268 17.038 21.710 1.00 45.28 186 SER A N 1
ATOM 1467 C CA . SER A 1 186 ? -31.374 18.004 21.764 1.00 45.28 186 SER A CA 1
ATOM 1468 C C . SER A 1 186 ? -32.722 17.348 22.087 1.00 45.28 186 SER A C 1
ATOM 1470 O O . SER A 1 186 ? -33.644 18.037 22.510 1.00 45.28 186 SER A O 1
ATOM 1472 N N . THR A 1 187 ? -32.845 16.022 21.947 1.00 45.12 187 THR A N 1
ATOM 1473 C CA . THR A 1 187 ? -34.109 15.289 22.181 1.00 45.12 187 THR A CA 1
ATOM 1474 C C . THR A 1 187 ? -34.233 14.721 23.605 1.00 45.12 187 THR A C 1
ATOM 1476 O O . THR A 1 187 ? -35.324 14.359 24.036 1.00 45.12 187 THR A O 1
ATOM 1479 N N . LEU A 1 188 ? -33.141 14.679 24.379 1.00 43.62 188 LEU A N 1
ATOM 1480 C CA . LEU A 1 188 ? -33.100 14.095 25.734 1.00 43.62 188 LEU A CA 1
ATOM 1481 C C . LEU A 1 188 ? -33.567 15.036 26.868 1.00 43.62 188 LEU A C 1
ATOM 1483 O O . LEU A 1 188 ? -33.374 14.726 28.039 1.00 43.62 188 LEU A O 1
ATOM 1487 N N . LEU A 1 189 ? -34.203 16.165 26.537 1.00 45.91 189 LEU A N 1
ATOM 1488 C CA . LEU A 1 189 ? -34.683 17.168 27.504 1.00 45.91 189 LEU A CA 1
ATOM 1489 C C . LEU A 1 189 ? -36.218 17.257 27.633 1.00 45.91 189 LEU A C 1
ATOM 1491 O O . LEU A 1 189 ? -36.711 18.067 28.410 1.00 45.91 189 LEU A O 1
ATOM 1495 N N . MET A 1 190 ? -36.977 16.421 26.910 1.00 48.31 190 MET A N 1
ATOM 1496 C CA . MET A 1 190 ? -38.453 16.486 26.838 1.00 48.31 190 MET A CA 1
ATOM 1497 C C . MET A 1 190 ? -39.195 15.303 27.495 1.00 48.31 190 MET A C 1
ATOM 1499 O O . MET A 1 190 ? -40.398 15.154 27.305 1.00 48.31 190 MET A O 1
ATOM 1503 N N . LEU A 1 191 ? -38.507 14.453 28.268 1.00 46.34 191 LEU A N 1
ATOM 1504 C CA . LEU A 1 191 ? -39.098 13.279 28.943 1.00 46.34 191 LEU A CA 1
ATOM 1505 C C . LEU A 1 191 ? -38.746 13.194 30.443 1.00 46.34 191 LEU A C 1
ATOM 1507 O O . LEU A 1 191 ? -38.539 12.111 30.979 1.00 46.34 191 LEU A O 1
ATOM 1511 N N . SER A 1 192 ? -38.676 14.342 31.129 1.00 41.03 192 SER A N 1
ATOM 1512 C CA . SER A 1 192 ? -38.411 14.417 32.581 1.00 41.03 192 SER A CA 1
ATOM 1513 C C . SER A 1 192 ? -39.391 15.319 33.356 1.00 41.03 192 SER A C 1
ATOM 1515 O O . SER A 1 192 ? -39.058 15.790 34.443 1.00 41.03 192 SER A O 1
ATOM 1517 N N . THR A 1 193 ? -40.598 15.556 32.825 1.00 47.72 193 THR A N 1
ATOM 1518 C CA . THR A 1 193 ? -41.702 16.234 33.538 1.00 47.72 193 THR A CA 1
ATOM 1519 C C . THR A 1 193 ? -43.074 15.690 33.115 1.00 47.72 193 THR A C 1
ATOM 1521 O O . THR A 1 193 ? -43.716 16.259 32.229 1.00 47.72 193 THR A O 1
ATOM 1524 N N . ALA A 1 194 ? -43.511 14.600 33.751 1.00 42.41 194 ALA A N 1
ATOM 1525 C CA . ALA A 1 194 ? -44.903 14.142 33.841 1.00 42.41 194 ALA A CA 1
ATOM 1526 C C . ALA A 1 194 ? -45.031 13.197 35.048 1.00 42.41 194 ALA A C 1
ATOM 1528 O O . ALA A 1 194 ? -44.263 12.210 35.071 1.00 42.41 194 ALA A O 1
#

Radius of gyration: 19.22 Å; Cα contacts (8 Å, |Δi|>4): 247; chains: 1; bounding box: 68×32×54 Å

Mean predicted aligned error: 9.61 Å

pLDDT: mean 78.41, std 16.01, range [38.41, 93.75]

Secondary structure (DSSP, 8-state):
--TTSPPPP-TTEEEEEEEEE-TTS-SEEEEEEEEEHHHHHHHHHHHHTTTTSTTTTTS-GGGGGHHHHH-SEEEEE-GGG---HHHHHHHHHHHHHHHHHH-TT-TTHHHHHHHHHHHHSS-HHHHHHHHHHHHHSSS--TTTSPPPEEEEEEPPPHHHHHHHHTTS-HHHHTTSPPPPP---TTSTTSSS--

Nearest PDB structures (foldseek):
  8hl3-assembly1_AEFG  TM=2.811E-01  e=2.843E+00  Sulfolobus acidocaldarius DSM 639
  2qy2-assembly2_B  TM=3.458E-01  e=9.002E+00  Mimivirus

Sequence (194 aa):
MNASGMQPPIRGCQVMLLSLSDRTEEAKVQFVVAAQKKAMKKLIEAVEKGGFSKKSALLDEEKRFDWFEQCSRIFMWTPLGESNTMGETLAMRDLKDYLEFVDPDDEFSHVSDQVCRESVSRGMSEVRKAMKKVGSSGNWSLEEKEPLTVTSYRHLTPDELERLRGSAPEEWLALIPEAPPAVTYSTLLMLSTA